Protein AF-A0A4Q0S5Y7-F1 (afdb_monomer)

Secondary structure (DSSP, 8-state):
--EEE----TTS--SSPEEEPTTS-EEE--HHHHHHHHHHTTEEEPPTTS--SSHHHHHHHHHHH--EEEEETTTTEEEEEEEEETTEEEEEETTTEEEEEEEHHHHHHHHHTTTT-PPPEEEEHHHHHHHHHHHHHHHHHHTT---STTSS-EEEEEESSSEEEEEE-STTEEEEESSPPSSSSPPSS-SEEEEEEEETTTEEEEEEPPPTT-SS--EEEETT--TT-SEEEEEESSS-SEEEEE---

Solvent-accessible surface area (backbone atoms only — not comparable to full-atom values): 13620 Å² total; per-residue (Å²): 132,88,41,82,38,57,77,32,53,94,91,55,56,42,64,64,68,19,42,37,46,100,85,72,47,75,43,82,55,58,71,70,53,39,56,49,47,30,61,74,70,37,44,33,71,58,58,91,86,62,58,68,82,48,43,67,34,41,38,51,43,38,69,40,37,44,56,36,36,37,23,21,65,72,40,25,37,63,34,38,38,70,50,55,60,82,60,30,33,30,24,33,33,57,65,79,40,74,72,41,74,46,47,38,70,59,49,55,52,38,26,20,29,99,80,71,56,65,33,66,38,35,29,45,43,85,25,60,63,34,42,63,50,43,55,51,50,52,50,46,63,72,68,70,69,80,60,81,79,58,63,86,44,38,46,26,37,31,38,49,91,55,74,36,30,36,32,30,45,81,91,42,33,28,31,32,24,79,63,80,80,91,58,87,66,76,71,94,71,53,74,46,48,30,36,44,46,78,46,85,82,26,35,32,36,36,42,36,61,59,55,90,94,56,96,62,56,46,39,36,41,21,66,50,40,40,91,81,55,58,52,28,51,35,51,37,82,79,46,68,66,30,41,36,33,64,46,90,124

Foldseek 3Di:
DWDWAFEDAPVQFALDTWTQDPVRDTHDQDDVSVVVVCVVQQKDWDDPPQDLQFLLSVQLCCQLFNWKWAAWQVSRFIWIFGHGDDQKTFIAGNHPGGGDIDGSVVVVDGQLHDPRNRTTMMTRNVSSVSVVVSVVVVVVVVVPPDDVPAVPAWWKWKDQVATKIWGQDPSQKIFIDSDDDPDRDDDPDGPWIWGWHDDPDAKIKTWIDQDPPDPGTKIKIFGRRHSPDQKTFIDIPVTDRMIIGGPDD

Nearest PDB structures (foldseek):
  3d95-assembly2_B  TM=5.029E-01  e=4.175E-01  Homo sapiens
  4qgx-assembly3_B-2  TM=5.041E-01  e=8.473E-01  Homo sapiens
  2g79-assembly1_A  TM=4.408E-01  e=6.112E-01  Homo sapiens
  6moq-assembly1_A  TM=4.805E-01  e=1.310E+00  Homo sapiens
  2frs-assembly2_B  TM=3.856E-01  e=6.454E-01  Homo sapiens

InterPro domains:
  IPR022118 Peptidase C70, A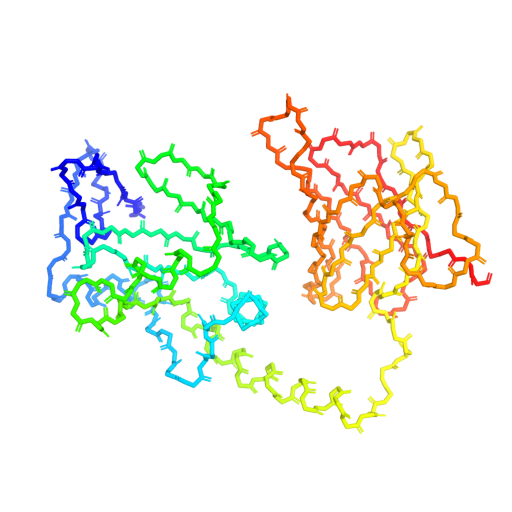vrRpt2 [PF12385] (20-108)

Sequence (249 aa):
MLRLYYGGGYATPQRLPELENEDGTHQRLGGDAYNKFMRNEGLSFLHKDVPTSTANDIDLALTALGPIMVSWGGGLHVSLVVSVLGLDLYHHDPAVGPYQTMPVNRFNIYRTGGGGVVGGMLVRDPQLNQWARYQKEVVLASDGVTKKDGWPTGWWRVWDGSTWYYYLGNGNIAMSSKTAPSSPGAPAKPHNTGRWVFTEPSTLTITWRQAAGTTKPCVETFWNASRECERMNANSNLYSPLAATRFGK

Mean predicted aligned error: 15.44 Å

Structure (mmCIF, N/CA/C/O backbone):
data_AF-A0A4Q0S5Y7-F1
#
_entry.id   AF-A0A4Q0S5Y7-F1
#
loop_
_atom_site.group_PDB
_atom_site.id
_atom_site.type_symbol
_atom_site.label_atom_id
_atom_site.label_alt_id
_atom_site.label_comp_id
_atom_site.label_asym_id
_atom_site.label_entity_id
_atom_site.label_seq_id
_atom_site.pdbx_PDB_ins_code
_atom_site.Cartn_x
_atom_site.Cartn_y
_atom_site.Cartn_z
_atom_site.occupancy
_atom_site.B_iso_or_equiv
_atom_site.auth_seq_id
_atom_site.auth_comp_id
_atom_site.auth_asym_id
_atom_site.auth_atom_id
_atom_site.pdbx_PDB_model_num
ATOM 1 N N . MET A 1 1 ? 26.959 -5.939 -9.686 1.00 33.75 1 MET A N 1
ATOM 2 C CA . MET A 1 1 ? 25.536 -5.993 -9.256 1.00 33.75 1 MET A CA 1
ATOM 3 C C . MET A 1 1 ? 24.870 -4.753 -9.832 1.00 33.75 1 MET A C 1
ATOM 5 O O . MET A 1 1 ? 25.272 -3.666 -9.447 1.00 33.75 1 MET A O 1
ATOM 9 N N . LEU A 1 2 ? 23.975 -4.896 -10.814 1.00 34.03 2 LEU A N 1
ATOM 10 C CA . LEU A 1 2 ? 23.370 -3.756 -11.517 1.00 34.03 2 LEU A CA 1
ATOM 11 C C . LEU A 1 2 ? 22.405 -3.023 -10.577 1.00 34.03 2 LEU A C 1
ATOM 13 O O . LEU A 1 2 ? 21.504 -3.644 -10.017 1.00 34.03 2 LEU A O 1
ATOM 17 N N . ARG A 1 3 ? 22.629 -1.725 -10.366 1.00 37.88 3 ARG A N 1
ATOM 18 C CA . ARG A 1 3 ? 21.757 -0.859 -9.565 1.00 37.88 3 ARG A CA 1
ATOM 19 C C . ARG A 1 3 ? 20.966 0.035 -10.511 1.00 37.88 3 ARG A C 1
ATOM 21 O O . ARG A 1 3 ? 21.517 0.535 -11.491 1.00 37.88 3 ARG A O 1
ATOM 28 N N . LEU A 1 4 ? 19.676 0.215 -10.230 1.00 42.69 4 LEU A N 1
ATOM 29 C CA . LEU A 1 4 ? 18.901 1.244 -10.914 1.00 42.69 4 LEU A CA 1
ATOM 30 C C . LEU A 1 4 ? 19.269 2.597 -10.337 1.00 42.69 4 LEU A C 1
ATOM 32 O O . LEU A 1 4 ? 19.064 2.843 -9.147 1.00 42.69 4 LEU A O 1
ATOM 36 N N . TYR A 1 5 ? 19.725 3.477 -11.213 1.00 41.75 5 TYR A N 1
ATOM 37 C CA . TYR A 1 5 ? 19.753 4.896 -10.955 1.00 41.75 5 TYR A CA 1
ATOM 38 C C . TYR A 1 5 ? 18.516 5.551 -11.554 1.00 41.75 5 TYR A C 1
ATOM 40 O O . TYR A 1 5 ? 18.059 5.209 -12.646 1.00 41.75 5 TYR A O 1
ATOM 48 N N . TYR A 1 6 ? 17.985 6.516 -10.820 1.00 49.62 6 TYR A N 1
ATOM 49 C CA . TYR A 1 6 ? 16.800 7.252 -11.220 1.00 49.62 6 TYR A CA 1
ATOM 50 C C . TYR A 1 6 ? 16.986 8.778 -11.028 1.00 49.62 6 TYR A C 1
ATOM 52 O O . TYR A 1 6 ? 16.035 9.499 -10.765 1.00 49.62 6 TYR A O 1
ATOM 60 N N . GLY A 1 7 ? 18.203 9.315 -11.061 1.00 39.28 7 GLY A N 1
ATOM 61 C CA . GLY A 1 7 ? 18.422 10.730 -10.736 1.00 39.28 7 GLY A CA 1
ATOM 62 C C . GLY A 1 7 ? 18.179 11.688 -11.904 1.00 39.28 7 GLY A C 1
ATOM 63 O O . GLY A 1 7 ? 18.856 11.625 -12.916 1.00 39.28 7 GLY A O 1
ATOM 64 N N . GLY A 1 8 ? 17.302 12.677 -11.740 1.00 39.75 8 GLY A N 1
ATOM 65 C CA . GLY A 1 8 ? 17.189 13.809 -12.667 1.00 39.75 8 GLY A CA 1
ATOM 66 C C . GLY A 1 8 ? 16.480 14.987 -12.012 1.00 39.75 8 GLY A C 1
ATOM 67 O O . GLY A 1 8 ? 15.482 14.798 -11.329 1.00 39.75 8 GLY A O 1
ATOM 68 N N . GLY A 1 9 ? 16.988 16.208 -12.182 1.00 37.38 9 GLY A N 1
ATOM 69 C CA . GLY A 1 9 ? 16.278 17.404 -11.722 1.00 37.38 9 GLY A CA 1
ATOM 70 C C . GLY A 1 9 ? 15.065 17.704 -12.608 1.00 37.38 9 GLY A C 1
ATOM 71 O O . GLY A 1 9 ? 15.028 17.307 -13.771 1.00 37.38 9 GLY A O 1
ATOM 72 N N . TYR A 1 10 ? 14.104 18.485 -12.107 1.00 39.88 10 TYR A N 1
ATOM 73 C CA . TYR A 1 10 ? 12.911 18.903 -12.869 1.00 39.88 10 TYR A CA 1
ATOM 74 C C . TYR A 1 10 ? 13.225 19.576 -14.224 1.00 39.88 10 TYR A C 1
ATOM 76 O O . TYR A 1 10 ? 12.385 19.573 -15.120 1.00 39.88 10 TYR A O 1
ATOM 84 N N . ALA A 1 11 ? 14.428 20.142 -14.386 1.00 36.59 11 ALA A N 1
ATOM 85 C CA . ALA A 1 11 ? 14.893 20.786 -15.618 1.00 36.59 11 ALA A CA 1
ATOM 86 C C . ALA A 1 11 ? 15.480 19.810 -16.662 1.00 36.59 11 ALA A C 1
ATOM 88 O O . ALA A 1 11 ? 15.580 20.158 -17.837 1.00 36.59 11 ALA A O 1
ATOM 89 N N . THR A 1 12 ? 15.855 18.594 -16.260 1.00 45.91 12 THR A N 1
ATOM 90 C CA . THR A 1 12 ? 16.434 17.547 -17.121 1.00 45.91 12 THR A CA 1
ATOM 91 C C . THR A 1 12 ? 15.795 16.193 -16.798 1.00 45.91 12 THR A C 1
ATOM 93 O O . THR A 1 12 ? 16.454 15.293 -16.273 1.00 45.91 12 THR A O 1
ATOM 96 N N . PRO A 1 13 ? 14.492 16.039 -17.083 1.00 44.56 13 PRO A N 1
ATOM 97 C CA . PRO A 1 13 ? 13.734 14.877 -16.643 1.00 44.56 13 PRO A CA 1
ATOM 98 C C . PRO A 1 13 ? 14.225 13.601 -17.365 1.00 44.56 13 PRO A C 1
ATOM 100 O O . PRO A 1 13 ? 14.401 13.583 -18.592 1.00 44.56 13 PRO A O 1
ATOM 103 N N . GLN A 1 14 ? 14.536 12.553 -16.590 1.00 49.62 14 GLN A N 1
ATOM 104 C CA . GLN A 1 14 ? 15.084 11.291 -17.095 1.00 49.62 14 GLN A CA 1
ATOM 105 C C . GLN A 1 14 ? 13.987 10.369 -17.638 1.00 49.62 14 GLN A C 1
ATOM 107 O O . GLN A 1 14 ? 13.118 9.889 -16.917 1.00 49.62 14 GLN A O 1
ATOM 112 N N . ARG A 1 15 ? 14.077 10.060 -18.937 1.00 47.06 15 ARG A N 1
ATOM 113 C CA . ARG A 1 15 ? 13.044 9.318 -19.676 1.00 47.06 15 ARG A CA 1
ATOM 114 C C . ARG A 1 15 ? 12.921 7.834 -19.309 1.00 47.06 15 ARG A C 1
ATOM 116 O O . ARG A 1 15 ? 11.888 7.242 -19.595 1.00 47.06 15 ARG A O 1
ATOM 123 N N . LEU A 1 16 ? 13.960 7.216 -18.739 1.00 50.88 16 LEU A N 1
ATOM 124 C CA . LEU A 1 16 ? 14.028 5.777 -18.449 1.00 50.88 16 LEU A CA 1
ATOM 125 C C . LEU A 1 16 ? 14.972 5.506 -17.261 1.00 50.88 16 LEU A C 1
ATOM 127 O O . LEU A 1 16 ? 15.874 6.313 -17.042 1.00 50.88 16 LEU A O 1
ATOM 131 N N . PRO A 1 17 ? 14.811 4.378 -16.537 1.00 52.50 17 PRO A N 1
ATOM 132 C CA . PRO A 1 17 ? 15.794 3.950 -15.548 1.00 52.50 17 PRO A CA 1
ATOM 133 C C . PRO A 1 17 ? 17.162 3.742 -16.206 1.00 52.50 17 PRO A C 1
ATOM 135 O O . PRO A 1 17 ? 17.262 3.093 -17.253 1.00 52.50 17 PRO A O 1
ATOM 138 N N . GLU A 1 18 ? 18.207 4.299 -15.598 1.00 59.47 18 GLU A N 1
ATOM 139 C CA . GLU A 1 18 ? 19.586 4.157 -16.061 1.00 59.47 18 GLU A CA 1
ATOM 140 C C . GLU A 1 18 ? 20.294 3.086 -15.225 1.00 59.47 18 GLU A C 1
ATOM 142 O O . GLU A 1 18 ? 20.039 2.927 -14.027 1.00 59.47 18 GLU A O 1
ATOM 147 N N . LEU A 1 19 ? 21.181 2.323 -15.859 1.00 62.12 19 LEU A N 1
ATOM 148 C CA . LEU A 1 19 ? 22.056 1.413 -15.127 1.00 62.12 19 LEU A CA 1
ATOM 149 C C . LEU A 1 19 ? 23.199 2.215 -14.522 1.00 62.12 19 LEU A C 1
ATOM 151 O O . LEU A 1 19 ? 23.878 2.940 -15.245 1.00 62.12 19 LEU A O 1
ATOM 155 N N . GLU A 1 20 ? 23.419 2.069 -13.220 1.00 57.03 20 GLU A N 1
ATOM 156 C CA . GLU A 1 20 ? 24.657 2.510 -12.584 1.00 57.03 20 GLU A CA 1
ATOM 157 C C . GLU A 1 20 ? 25.753 1.482 -12.895 1.00 57.03 20 GLU A C 1
ATOM 159 O O . GLU A 1 20 ? 25.641 0.297 -12.553 1.00 57.03 20 GLU A O 1
ATOM 164 N N . ASN A 1 21 ? 26.792 1.934 -13.587 1.00 58.84 21 ASN A N 1
ATOM 165 C CA . ASN A 1 21 ? 28.004 1.174 -13.848 1.00 58.84 21 ASN A CA 1
ATOM 166 C C . ASN A 1 21 ? 28.841 1.057 -12.562 1.00 58.84 21 ASN A C 1
ATOM 168 O O . ASN A 1 21 ? 28.662 1.814 -11.611 1.00 58.84 21 ASN A O 1
ATOM 172 N N . GLU A 1 22 ? 29.789 0.116 -12.523 1.00 60.22 22 GLU A N 1
ATOM 173 C CA . GLU A 1 22 ? 30.653 -0.084 -11.343 1.00 60.22 22 GLU A CA 1
ATOM 174 C C . GLU A 1 22 ? 31.528 1.138 -11.013 1.00 60.22 22 GLU A C 1
ATOM 176 O O . GLU A 1 22 ? 31.955 1.298 -9.873 1.00 60.22 22 GLU A O 1
ATOM 181 N N . ASP A 1 23 ? 31.754 2.016 -11.991 1.00 65.69 23 ASP A N 1
ATOM 182 C CA . ASP A 1 23 ? 32.486 3.277 -11.853 1.00 65.69 23 ASP A CA 1
ATOM 183 C C . ASP A 1 23 ? 31.601 4.466 -11.424 1.00 65.69 23 ASP A C 1
ATOM 185 O O . ASP A 1 23 ? 32.081 5.597 -11.351 1.00 65.69 23 ASP A O 1
ATOM 189 N N . GLY A 1 24 ? 30.316 4.225 -11.139 1.00 59.16 24 GLY A N 1
ATOM 190 C CA . GLY A 1 24 ? 29.350 5.254 -10.750 1.00 59.16 24 GLY A CA 1
ATOM 191 C C . GLY A 1 24 ? 28.819 6.094 -11.915 1.00 59.16 24 GLY A C 1
ATOM 192 O O . GLY A 1 24 ? 28.101 7.063 -11.681 1.00 59.16 24 GLY A O 1
ATOM 193 N N . THR A 1 25 ? 29.152 5.759 -13.166 1.00 62.16 25 THR A N 1
ATOM 194 C CA . THR A 1 25 ? 28.537 6.387 -14.345 1.00 62.16 25 THR A CA 1
ATOM 195 C C . THR A 1 25 ? 27.175 5.767 -14.661 1.00 62.16 25 THR A C 1
ATOM 197 O O . THR A 1 25 ? 26.855 4.669 -14.208 1.00 62.16 25 THR A O 1
ATOM 200 N N . HIS A 1 26 ? 26.354 6.463 -15.453 1.00 59.97 26 HIS A N 1
ATOM 201 C CA . HIS A 1 26 ? 24.987 6.034 -15.751 1.00 59.97 26 HIS A CA 1
ATOM 202 C C . HIS A 1 26 ? 24.785 5.761 -17.242 1.00 59.97 26 HIS A C 1
ATOM 204 O O . HIS A 1 26 ? 25.153 6.575 -18.092 1.00 59.97 26 HIS A O 1
ATOM 210 N N . GLN A 1 27 ? 24.181 4.616 -17.568 1.00 62.06 27 GLN A N 1
ATOM 211 C CA . GLN A 1 27 ? 23.865 4.230 -18.940 1.00 62.06 27 GLN A CA 1
ATOM 212 C C . GLN A 1 27 ? 22.358 4.266 -19.200 1.00 62.06 27 GLN A C 1
ATOM 214 O O . GLN A 1 27 ? 21.583 3.517 -18.599 1.00 62.06 27 GLN A O 1
ATOM 219 N N . ARG A 1 28 ? 21.953 5.066 -20.195 1.00 61.66 28 ARG A N 1
ATOM 220 C CA . ARG A 1 28 ? 20.598 5.026 -20.757 1.00 61.66 28 ARG A CA 1
ATOM 221 C C . ARG A 1 28 ? 20.337 3.709 -21.468 1.00 61.66 28 ARG A C 1
ATOM 223 O O . ARG A 1 28 ? 21.081 3.312 -22.364 1.00 61.66 28 ARG A O 1
ATOM 230 N N . LEU A 1 29 ? 19.223 3.078 -21.119 1.00 62.09 29 LEU A N 1
ATOM 231 C CA . LEU A 1 29 ? 18.757 1.865 -21.773 1.00 62.09 29 LEU A CA 1
ATOM 232 C C . LEU A 1 29 ? 17.891 2.213 -22.988 1.00 62.09 29 LEU A C 1
ATOM 234 O O . LEU A 1 29 ? 16.772 2.688 -22.842 1.00 62.09 29 LEU A O 1
ATOM 238 N N . GLY A 1 30 ? 18.402 1.972 -24.196 1.00 60.31 30 GLY A N 1
ATOM 239 C CA . GLY A 1 30 ? 17.624 2.033 -25.438 1.00 60.31 30 GLY A CA 1
ATOM 240 C C . GLY A 1 30 ? 17.261 0.639 -25.961 1.00 60.31 30 GLY A C 1
ATOM 241 O O . GLY A 1 30 ? 18.017 -0.311 -25.759 1.00 60.31 30 GLY A O 1
ATOM 242 N N . GLY A 1 31 ? 16.122 0.524 -26.657 1.00 66.31 31 GLY A N 1
ATOM 243 C CA . GLY A 1 31 ? 15.746 -0.649 -27.462 1.00 66.31 31 GLY A CA 1
ATOM 244 C C . GLY A 1 31 ? 15.905 -1.996 -26.744 1.00 66.31 31 GLY A C 1
ATOM 245 O O . GLY A 1 31 ? 15.310 -2.237 -25.693 1.00 66.31 31 GLY A O 1
ATOM 246 N N . ASP A 1 32 ? 16.738 -2.876 -27.300 1.00 71.25 32 ASP A N 1
ATOM 247 C CA . ASP A 1 32 ? 16.969 -4.231 -26.787 1.00 71.25 32 ASP A CA 1
ATOM 248 C C . ASP A 1 32 ? 17.551 -4.278 -25.372 1.00 71.25 32 ASP A C 1
ATOM 250 O O . ASP A 1 32 ? 17.290 -5.231 -24.635 1.00 71.25 32 ASP A O 1
ATOM 254 N N . ALA A 1 33 ? 18.301 -3.252 -24.961 1.00 65.56 33 ALA A N 1
ATOM 255 C CA . ALA A 1 33 ? 18.860 -3.175 -23.616 1.00 65.56 33 ALA A CA 1
ATOM 256 C C . ALA A 1 33 ? 17.759 -2.943 -22.568 1.00 65.56 33 ALA A C 1
ATOM 258 O O . ALA A 1 33 ? 17.800 -3.546 -21.498 1.00 65.56 33 ALA A O 1
ATOM 259 N N . TYR A 1 34 ? 16.733 -2.155 -22.907 1.00 69.62 34 TYR A N 1
ATOM 260 C CA . TYR A 1 34 ? 15.550 -1.965 -22.065 1.00 69.62 34 TYR A CA 1
ATOM 261 C C . TYR A 1 34 ? 14.719 -3.251 -21.966 1.00 69.62 34 TYR A C 1
ATOM 263 O O . TYR A 1 34 ? 14.356 -3.676 -20.872 1.00 69.62 34 TYR A O 1
ATOM 271 N N . ASN A 1 35 ? 14.514 -3.948 -23.087 1.00 71.38 35 ASN A N 1
ATOM 272 C CA . ASN A 1 35 ? 13.820 -5.241 -23.093 1.00 71.38 35 ASN A CA 1
ATOM 273 C C . ASN A 1 35 ? 14.584 -6.314 -22.300 1.00 71.38 35 ASN A C 1
ATOM 275 O O . ASN A 1 35 ? 13.986 -7.121 -21.589 1.00 71.38 35 ASN A O 1
ATOM 279 N N . LYS A 1 36 ? 15.917 -6.336 -22.408 1.00 70.56 36 LYS A N 1
ATOM 280 C CA . LYS A 1 36 ? 16.779 -7.234 -21.630 1.00 70.56 36 LYS A CA 1
ATOM 281 C C . LYS A 1 36 ? 16.718 -6.905 -20.142 1.00 70.56 36 LYS A C 1
ATOM 283 O O . LYS A 1 36 ? 16.620 -7.822 -19.336 1.00 70.56 36 LYS A O 1
ATOM 288 N N . PHE A 1 37 ? 16.731 -5.623 -19.793 1.00 73.56 37 PHE A N 1
ATOM 289 C CA . PHE A 1 37 ? 16.554 -5.158 -18.424 1.00 73.56 37 PHE A CA 1
ATOM 290 C C . PHE A 1 37 ? 15.203 -5.594 -17.847 1.00 73.56 37 PHE A C 1
ATOM 292 O O . PHE A 1 37 ? 15.178 -6.240 -16.804 1.00 73.56 37 PHE A O 1
ATOM 299 N N . MET A 1 38 ? 14.099 -5.351 -18.562 1.00 76.94 38 MET A N 1
ATOM 300 C CA . MET A 1 38 ? 12.773 -5.804 -18.139 1.00 76.94 38 MET A CA 1
ATOM 301 C C . MET A 1 38 ? 12.740 -7.314 -17.890 1.00 76.94 38 MET A C 1
ATOM 303 O O . MET A 1 38 ? 12.262 -7.744 -16.849 1.00 76.94 38 MET A O 1
ATOM 307 N N . ARG A 1 39 ? 13.304 -8.126 -18.794 1.00 78.75 39 ARG A N 1
ATOM 308 C CA . ARG A 1 39 ? 13.379 -9.583 -18.595 1.00 78.75 39 ARG A CA 1
ATOM 309 C C . ARG A 1 39 ? 14.215 -9.972 -17.376 1.00 78.75 39 ARG A C 1
ATOM 311 O O . ARG A 1 39 ? 13.795 -10.835 -16.613 1.00 78.75 39 ARG A O 1
ATOM 318 N N . ASN A 1 40 ? 15.377 -9.350 -17.190 1.00 76.06 40 ASN A N 1
ATOM 319 C CA . ASN A 1 40 ? 16.292 -9.674 -16.094 1.00 76.06 40 ASN A CA 1
ATOM 320 C C . ASN A 1 40 ? 15.722 -9.297 -14.722 1.00 76.06 40 ASN A C 1
ATOM 322 O O . ASN A 1 40 ? 15.898 -10.043 -13.764 1.00 76.06 40 ASN A O 1
ATOM 326 N N . GLU A 1 41 ? 15.013 -8.173 -14.640 1.00 74.06 41 GLU A N 1
ATOM 327 C CA . GLU A 1 41 ? 14.355 -7.718 -13.411 1.00 74.06 41 GLU A CA 1
ATOM 328 C C . GLU A 1 41 ? 12.953 -8.315 -13.223 1.00 74.06 41 GLU A C 1
ATOM 330 O O . GLU A 1 41 ? 12.262 -7.995 -12.251 1.00 74.06 41 GLU A O 1
ATOM 335 N N . GLY A 1 42 ? 12.519 -9.166 -14.160 1.00 81.00 42 GLY A N 1
ATOM 336 C CA . GLY A 1 42 ? 11.184 -9.745 -14.181 1.00 81.00 42 GLY A CA 1
ATOM 337 C C . GLY A 1 42 ? 10.102 -8.673 -14.159 1.00 81.00 42 GLY A C 1
ATOM 338 O O . GLY A 1 42 ? 9.173 -8.788 -13.373 1.00 81.00 42 GLY A O 1
ATOM 339 N N . LEU A 1 43 ? 10.238 -7.609 -14.948 1.00 80.56 43 LEU A N 1
ATOM 340 C CA . LEU A 1 43 ? 9.266 -6.527 -15.078 1.00 80.56 43 LEU A CA 1
ATOM 341 C C . LEU A 1 43 ? 8.372 -6.753 -16.294 1.00 80.56 43 LEU A C 1
ATOM 343 O O . LEU A 1 43 ? 8.842 -7.116 -17.371 1.00 80.56 43 LEU A O 1
ATOM 347 N N . SER A 1 44 ? 7.087 -6.465 -16.127 1.00 83.06 44 SER A N 1
ATOM 348 C CA . SER A 1 44 ? 6.094 -6.502 -17.196 1.00 83.06 44 SER A CA 1
ATOM 349 C C . SER A 1 44 ? 5.158 -5.311 -17.107 1.00 83.06 44 SER A C 1
ATOM 351 O O . SER A 1 44 ? 4.936 -4.757 -16.028 1.00 83.06 44 SER A O 1
ATOM 353 N N . PHE A 1 45 ? 4.605 -4.912 -18.254 1.00 84.19 45 PHE A N 1
ATOM 354 C CA . PHE A 1 45 ? 3.564 -3.892 -18.282 1.00 84.19 45 PHE A CA 1
ATOM 355 C C . PHE A 1 45 ? 2.353 -4.357 -17.486 1.00 84.19 45 PHE A C 1
ATOM 357 O O . PHE A 1 45 ? 1.932 -5.512 -17.574 1.00 84.19 45 PHE A O 1
ATOM 364 N N . LEU A 1 46 ? 1.798 -3.431 -16.710 1.00 82.75 46 LEU A N 1
ATOM 365 C CA . LEU A 1 46 ? 0.561 -3.645 -15.992 1.00 82.75 46 LEU A CA 1
ATOM 366 C C . LEU A 1 46 ? -0.526 -4.035 -16.995 1.00 82.75 46 LEU A C 1
ATOM 368 O O . LEU A 1 46 ? -0.720 -3.366 -18.013 1.00 82.75 46 LEU A O 1
ATOM 372 N N . HIS A 1 47 ? -1.220 -5.133 -16.711 1.00 82.88 47 HIS A N 1
ATOM 373 C CA . HIS A 1 47 ? -2.276 -5.611 -17.587 1.00 82.88 47 HIS A CA 1
ATOM 374 C C . HIS A 1 47 ? -3.395 -4.567 -17.688 1.00 82.88 47 HIS A C 1
ATOM 376 O O . HIS A 1 47 ? -3.790 -3.974 -16.686 1.00 82.88 47 HIS A O 1
ATOM 382 N N . LYS A 1 48 ? -3.948 -4.380 -18.890 1.00 78.88 48 LYS A N 1
ATOM 383 C CA . LYS A 1 48 ? -4.996 -3.381 -19.171 1.00 78.88 48 LYS A CA 1
ATOM 384 C C . LYS A 1 48 ? -6.267 -3.530 -18.318 1.00 78.88 48 LYS A C 1
ATOM 386 O O . LYS A 1 48 ? -7.008 -2.569 -18.161 1.00 78.88 48 LYS A O 1
ATOM 391 N N . ASP A 1 49 ? -6.505 -4.728 -17.788 1.00 80.25 49 ASP A N 1
ATOM 392 C CA . ASP A 1 49 ? -7.685 -5.049 -16.975 1.00 80.25 49 ASP A CA 1
ATOM 393 C C . ASP A 1 49 ? -7.465 -4.776 -15.476 1.00 80.25 49 ASP A C 1
ATOM 395 O O . ASP A 1 49 ? -8.376 -4.981 -14.675 1.00 80.25 49 ASP A O 1
ATOM 399 N N . VAL A 1 50 ? -6.265 -4.338 -15.072 1.00 82.56 50 VAL A N 1
ATOM 400 C CA . VAL A 1 50 ? -6.018 -3.863 -13.707 1.00 82.56 50 VAL A CA 1
ATOM 401 C C . VAL A 1 50 ? -6.471 -2.403 -13.627 1.00 82.56 50 VAL A C 1
ATOM 403 O O . VAL A 1 50 ? -5.874 -1.546 -14.284 1.00 82.56 50 VAL A O 1
ATOM 406 N N . PRO A 1 51 ? -7.513 -2.078 -12.846 1.00 85.44 51 PRO A N 1
ATOM 407 C CA . PRO A 1 51 ? -7.965 -0.705 -12.715 1.00 85.44 51 PRO A CA 1
ATOM 408 C C . PRO A 1 51 ? -6.952 0.104 -11.895 1.00 85.44 51 PRO A C 1
ATOM 410 O O . PRO A 1 51 ? -6.385 -0.381 -10.919 1.00 85.44 51 PRO A O 1
ATOM 413 N N . THR A 1 52 ? -6.736 1.364 -12.276 1.00 87.00 52 THR A N 1
ATOM 414 C CA . THR A 1 52 ? -5.822 2.287 -11.571 1.00 87.00 52 THR A CA 1
ATOM 415 C C . THR A 1 52 ? -6.360 3.722 -11.553 1.00 87.00 52 THR A C 1
ATOM 417 O O . THR A 1 52 ? -5.592 4.687 -11.591 1.00 87.00 52 THR A O 1
ATOM 420 N N . SER A 1 53 ? -7.682 3.884 -11.616 1.00 86.31 53 SER A N 1
ATOM 421 C CA . SER A 1 53 ? -8.321 5.193 -11.805 1.00 86.31 53 SER A CA 1
ATOM 422 C C . SER A 1 53 ? -8.712 5.842 -10.485 1.00 86.31 53 SER A C 1
ATOM 424 O O . SER A 1 53 ? -8.647 7.064 -10.360 1.00 86.31 53 SER A O 1
ATOM 426 N N . THR A 1 54 ? -9.093 5.049 -9.489 1.00 87.25 54 THR A N 1
ATOM 427 C CA . THR A 1 54 ? -9.442 5.537 -8.154 1.00 87.25 54 THR A CA 1
ATOM 428 C C . THR A 1 54 ? -8.389 5.156 -7.119 1.00 87.25 54 THR A C 1
ATOM 430 O O . THR A 1 54 ? -7.544 4.292 -7.345 1.00 87.25 54 THR A O 1
ATOM 433 N N . ALA A 1 55 ? -8.456 5.799 -5.951 1.00 77.19 55 ALA A N 1
ATOM 434 C CA . ALA A 1 55 ? -7.620 5.448 -4.809 1.00 77.19 55 ALA A CA 1
ATOM 435 C C . ALA A 1 55 ? -7.797 3.972 -4.418 1.00 77.19 55 ALA A C 1
ATOM 437 O O . ALA A 1 55 ? -6.814 3.273 -4.197 1.00 77.19 55 ALA A O 1
ATOM 438 N N . ASN A 1 56 ? -9.041 3.490 -4.421 1.00 79.75 56 ASN A N 1
ATOM 439 C CA . ASN A 1 56 ? -9.356 2.096 -4.140 1.00 79.75 56 ASN A CA 1
ATOM 440 C C . ASN A 1 56 ? -8.783 1.150 -5.205 1.00 79.75 56 ASN A C 1
ATOM 442 O O . ASN A 1 56 ? -8.209 0.127 -4.858 1.00 79.75 56 ASN A O 1
ATOM 446 N N . ASP A 1 57 ? -8.876 1.501 -6.489 1.00 85.44 57 ASP A N 1
ATOM 447 C CA . ASP A 1 57 ? -8.327 0.662 -7.562 1.00 85.44 57 ASP A CA 1
ATOM 448 C C . ASP A 1 57 ? -6.809 0.509 -7.444 1.00 85.44 57 ASP A C 1
ATOM 450 O O . ASP A 1 57 ? -6.278 -0.597 -7.510 1.00 85.44 57 ASP A O 1
ATOM 454 N N . ILE A 1 58 ? -6.112 1.627 -7.217 1.00 83.19 58 ILE A N 1
ATOM 455 C CA . ILE A 1 58 ? -4.661 1.632 -7.019 1.00 83.19 58 ILE A CA 1
ATOM 456 C C . ILE A 1 58 ? -4.309 0.838 -5.757 1.00 83.19 58 ILE A C 1
ATOM 458 O O . ILE A 1 58 ? -3.361 0.060 -5.777 1.00 83.19 58 ILE A O 1
ATOM 462 N N . ASP A 1 59 ? -5.076 0.975 -4.675 1.00 78.25 59 ASP A N 1
ATOM 463 C CA . ASP A 1 59 ? -4.853 0.217 -3.443 1.00 78.25 59 ASP A CA 1
ATOM 464 C C . ASP A 1 59 ? -5.007 -1.300 -3.648 1.00 78.25 59 ASP A C 1
ATOM 466 O O . ASP A 1 59 ? -4.167 -2.086 -3.195 1.00 78.25 59 ASP A O 1
ATOM 470 N N . LEU A 1 60 ? -6.036 -1.724 -4.388 1.00 73.62 60 LEU A N 1
ATOM 471 C CA . LEU A 1 60 ? -6.249 -3.122 -4.767 1.00 73.62 60 LEU A CA 1
ATOM 472 C C . LEU A 1 60 ? -5.107 -3.637 -5.648 1.00 73.62 60 LEU A C 1
ATOM 474 O O . LEU A 1 60 ? -4.563 -4.709 -5.379 1.00 73.62 60 LEU A O 1
ATOM 478 N N . ALA A 1 61 ? -4.693 -2.856 -6.648 1.00 79.06 61 ALA A N 1
ATOM 479 C CA . ALA A 1 61 ? -3.570 -3.195 -7.513 1.00 79.06 61 ALA A CA 1
ATOM 480 C C . ALA A 1 61 ? -2.274 -3.349 -6.704 1.00 79.06 61 ALA A C 1
ATOM 482 O O . ALA A 1 61 ? -1.593 -4.356 -6.845 1.00 79.06 61 ALA A O 1
ATOM 483 N N . LEU A 1 62 ? -1.972 -2.428 -5.785 1.00 76.88 62 LEU A N 1
ATOM 484 C CA . LEU A 1 62 ? -0.798 -2.519 -4.909 1.00 76.88 62 LEU A CA 1
ATOM 485 C C . LEU A 1 62 ? -0.859 -3.715 -3.953 1.00 76.88 62 LEU A C 1
ATOM 487 O O . LEU A 1 62 ? 0.171 -4.270 -3.585 1.00 76.88 62 LEU A O 1
ATOM 491 N N . THR A 1 63 ? -2.057 -4.118 -3.528 1.00 70.19 63 THR A N 1
ATOM 492 C CA . THR A 1 63 ? -2.240 -5.299 -2.666 1.00 70.19 63 THR A CA 1
ATOM 493 C C . THR A 1 63 ? -1.920 -6.579 -3.413 1.00 70.19 63 THR A C 1
ATOM 495 O O . THR A 1 63 ? -1.199 -7.431 -2.907 1.00 70.19 63 THR A O 1
ATOM 498 N N . ALA A 1 64 ? -2.475 -6.710 -4.613 1.00 70.25 64 ALA A N 1
ATOM 499 C CA . ALA A 1 64 ? -2.341 -7.910 -5.419 1.00 70.25 64 ALA A CA 1
ATOM 500 C C . ALA A 1 64 ? -0.985 -7.988 -6.125 1.00 70.25 64 ALA A C 1
ATOM 502 O O . ALA A 1 64 ? -0.489 -9.078 -6.386 1.00 70.25 64 ALA A O 1
ATOM 503 N N . LEU A 1 65 ? -0.410 -6.833 -6.464 1.00 75.88 65 LEU A N 1
ATOM 504 C CA . LEU A 1 65 ? 0.743 -6.729 -7.347 1.00 75.88 65 LEU A CA 1
ATOM 505 C C . LEU A 1 65 ? 1.960 -6.098 -6.685 1.00 75.88 65 LEU A C 1
ATOM 507 O O . LEU A 1 65 ? 2.996 -5.991 -7.319 1.00 75.88 65 LEU A O 1
ATOM 511 N N . GLY A 1 66 ? 1.885 -5.674 -5.427 1.00 75.19 66 GLY A N 1
ATOM 512 C CA . GLY A 1 66 ? 2.970 -4.915 -4.816 1.00 75.19 66 GLY A CA 1
ATOM 513 C C . GLY A 1 66 ? 3.220 -3.569 -5.516 1.00 75.19 66 GLY A C 1
ATOM 514 O O . GLY A 1 66 ? 2.335 -3.043 -6.189 1.00 75.19 66 GLY A O 1
ATOM 515 N N . PRO A 1 67 ? 4.413 -2.973 -5.337 1.00 82.69 67 PRO A N 1
ATOM 516 C CA . PRO A 1 67 ? 4.720 -1.645 -5.858 1.00 82.69 67 PRO A CA 1
ATOM 517 C C . PRO A 1 67 ? 4.622 -1.540 -7.383 1.00 82.69 67 PRO A C 1
ATOM 519 O O . PRO A 1 67 ? 5.089 -2.419 -8.108 1.00 82.69 67 PRO A O 1
ATOM 522 N N . ILE A 1 68 ? 4.087 -0.417 -7.861 1.00 85.25 68 ILE A N 1
ATOM 523 C CA . ILE A 1 68 ? 3.882 -0.146 -9.288 1.00 85.25 68 ILE A CA 1
ATOM 524 C C . ILE A 1 68 ? 4.839 0.960 -9.716 1.00 85.25 68 ILE A C 1
ATOM 526 O O . ILE A 1 68 ? 4.787 2.078 -9.200 1.00 85.25 68 ILE A O 1
ATOM 530 N N . MET A 1 69 ? 5.710 0.672 -10.677 1.00 85.19 69 MET A N 1
ATOM 531 C CA . MET A 1 69 ? 6.529 1.697 -11.317 1.00 85.19 69 MET A CA 1
ATOM 532 C C . MET A 1 69 ? 5.668 2.429 -12.343 1.00 85.19 69 MET A C 1
ATOM 534 O O . MET A 1 69 ? 5.023 1.802 -13.179 1.00 85.19 69 MET A O 1
ATOM 538 N N . VAL A 1 70 ? 5.654 3.754 -12.285 1.00 83.94 70 VAL A N 1
ATOM 539 C CA . VAL A 1 70 ? 4.822 4.596 -13.143 1.00 83.94 70 VAL A CA 1
ATOM 540 C C . VAL A 1 70 ? 5.667 5.641 -13.840 1.00 83.94 70 VAL A C 1
ATOM 542 O O . VAL A 1 70 ? 6.466 6.328 -13.206 1.00 83.94 70 VAL A O 1
ATOM 545 N N . SER A 1 71 ? 5.454 5.783 -15.146 1.00 78.44 71 SER A N 1
ATOM 546 C CA . SER A 1 71 ? 5.965 6.919 -15.897 1.00 78.44 71 SER A CA 1
ATOM 547 C C . SER A 1 71 ? 4.915 8.028 -16.010 1.00 78.44 71 SER A C 1
ATOM 549 O O . SER A 1 71 ? 3.729 7.766 -16.210 1.00 78.44 71 SER A O 1
ATOM 551 N N . TRP A 1 72 ? 5.343 9.279 -15.866 1.00 76.88 72 TRP A N 1
ATOM 552 C CA . TRP A 1 72 ? 4.483 10.461 -15.843 1.00 76.88 72 TRP A CA 1
ATOM 553 C C . TRP A 1 72 ? 5.203 11.675 -16.444 1.00 76.88 72 TRP A C 1
ATOM 555 O O . TRP A 1 72 ? 6.390 11.616 -16.771 1.00 76.88 72 TRP A O 1
ATOM 565 N N . GLY A 1 73 ? 4.458 12.754 -16.709 1.00 70.00 73 GLY A N 1
ATOM 566 C CA . GLY A 1 73 ? 5.008 13.940 -17.378 1.00 70.00 73 GLY A CA 1
ATOM 567 C C . GLY A 1 73 ? 5.394 13.691 -18.841 1.00 70.00 73 GLY A C 1
ATOM 568 O O . GLY A 1 73 ? 6.393 14.224 -19.311 1.00 70.00 73 GLY A O 1
ATOM 569 N N . GLY A 1 74 ? 4.636 12.850 -19.557 1.00 63.38 74 GLY A N 1
ATOM 570 C CA . GLY A 1 74 ? 4.902 12.524 -20.965 1.00 63.38 74 GLY A CA 1
ATOM 571 C C . GLY A 1 74 ? 6.052 11.535 -21.178 1.00 63.38 74 GLY A C 1
ATOM 572 O O . GLY A 1 74 ? 6.742 11.610 -22.190 1.00 63.38 74 GLY A O 1
ATOM 573 N N . GLY A 1 75 ? 6.288 10.629 -20.224 1.00 63.31 75 GLY A N 1
ATOM 574 C CA . GLY A 1 75 ? 7.372 9.648 -20.323 1.00 63.31 75 GLY A CA 1
ATOM 575 C C . GLY A 1 75 ? 8.721 10.160 -19.817 1.00 63.31 75 GLY A C 1
ATOM 576 O O . GLY A 1 75 ? 9.742 9.524 -20.051 1.00 63.31 75 GLY A O 1
ATOM 577 N N . LEU A 1 76 ? 8.749 11.345 -19.202 1.00 63.66 76 LEU A N 1
ATOM 578 C CA . LEU A 1 76 ? 9.984 12.038 -18.838 1.00 63.66 76 LEU A CA 1
ATOM 579 C C . LEU A 1 76 ? 10.395 11.818 -17.382 1.00 63.66 76 LEU A C 1
ATOM 581 O O . LEU A 1 76 ? 11.517 12.152 -17.030 1.00 63.66 76 LEU A O 1
ATOM 585 N N . HIS A 1 77 ? 9.502 11.297 -16.543 1.00 72.56 77 HIS A N 1
ATOM 586 C CA . HIS A 1 77 ? 9.785 11.022 -15.140 1.00 72.56 77 HIS A CA 1
ATOM 587 C C . HIS A 1 77 ? 9.231 9.660 -14.746 1.00 72.56 77 HIS A C 1
ATOM 589 O O . HIS A 1 77 ? 8.231 9.204 -15.311 1.00 72.56 77 HIS A O 1
ATOM 595 N N . VAL A 1 78 ? 9.873 9.008 -13.779 1.00 76.19 78 VAL A N 1
ATOM 596 C CA . VAL A 1 78 ? 9.466 7.697 -13.266 1.00 76.19 78 VAL A CA 1
ATOM 597 C C . VAL A 1 78 ? 9.422 7.742 -11.748 1.00 76.19 78 VAL A C 1
ATOM 599 O O . VAL A 1 78 ? 10.293 8.313 -11.100 1.00 76.19 78 VAL A O 1
ATOM 602 N N . SER A 1 79 ? 8.404 7.125 -11.164 1.00 82.19 79 SER A N 1
ATOM 603 C CA . SER A 1 79 ? 8.285 6.971 -9.716 1.00 82.19 79 SER A CA 1
ATOM 604 C C . SER A 1 79 ? 7.804 5.572 -9.359 1.00 82.19 79 SER A C 1
ATOM 606 O O . SER A 1 79 ? 7.250 4.865 -10.200 1.00 82.19 79 SER A O 1
ATOM 608 N N . LEU A 1 80 ? 8.012 5.165 -8.107 1.00 82.06 80 LEU A N 1
ATOM 609 C CA . LEU A 1 80 ? 7.497 3.898 -7.589 1.00 82.06 80 LEU A CA 1
ATOM 610 C C . LEU A 1 80 ? 6.335 4.167 -6.639 1.00 82.06 80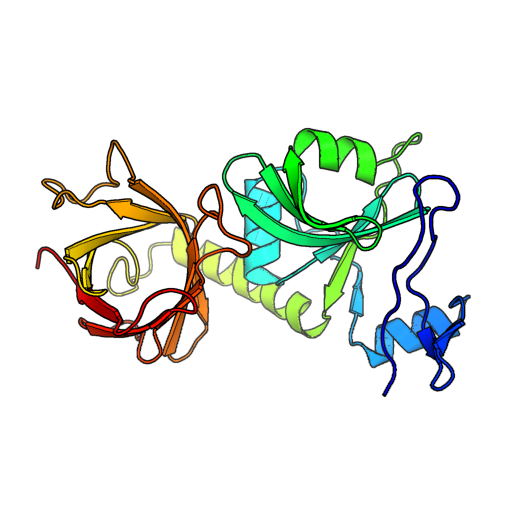 LEU A C 1
ATOM 612 O O . LEU A 1 80 ? 6.555 4.684 -5.549 1.00 82.06 80 LEU A O 1
ATOM 616 N N . VAL A 1 81 ? 5.114 3.814 -7.028 1.00 86.12 81 VAL A N 1
ATOM 617 C CA . VAL A 1 81 ? 3.936 3.880 -6.156 1.00 86.12 81 VAL A CA 1
ATOM 618 C C . VAL A 1 81 ? 3.980 2.709 -5.184 1.00 86.12 81 VAL A C 1
ATOM 620 O O . VAL A 1 81 ? 4.144 1.562 -5.598 1.00 86.12 81 VAL A O 1
ATOM 623 N N . VAL A 1 82 ? 3.836 2.999 -3.892 1.00 81.38 82 VAL A N 1
ATOM 624 C CA . VAL A 1 82 ? 4.031 2.011 -2.819 1.00 81.38 82 VAL A CA 1
ATOM 625 C C . VAL A 1 82 ? 2.842 1.877 -1.873 1.00 81.38 82 VAL A C 1
ATOM 627 O O . VAL A 1 82 ? 2.684 0.828 -1.253 1.00 81.38 82 VAL A O 1
ATOM 630 N N . SER A 1 83 ? 1.985 2.893 -1.754 1.00 75.38 83 SER A N 1
ATOM 631 C CA . SER A 1 83 ? 0.739 2.785 -0.987 1.00 75.38 83 SER A CA 1
ATOM 632 C C . SER A 1 83 ? -0.282 3.845 -1.395 1.00 75.38 83 SER A C 1
ATOM 634 O O . SER A 1 83 ? 0.045 4.822 -2.071 1.00 75.38 83 SER A O 1
ATOM 636 N N . VAL A 1 84 ? -1.519 3.656 -0.944 1.00 76.50 84 VAL A N 1
ATOM 637 C CA . VAL A 1 84 ? -2.578 4.664 -0.953 1.00 76.50 84 VAL A CA 1
ATOM 638 C C . VAL A 1 84 ? -3.120 4.792 0.471 1.00 76.50 84 VAL A C 1
ATOM 640 O O . VAL A 1 84 ? -3.268 3.795 1.177 1.00 76.50 84 VAL A O 1
ATOM 643 N N . LEU A 1 85 ? -3.393 6.018 0.919 1.00 72.19 85 LEU A N 1
ATOM 644 C CA . LEU A 1 85 ? -4.037 6.294 2.203 1.00 72.19 85 LEU A CA 1
ATOM 645 C C . LEU A 1 85 ? -5.116 7.361 2.007 1.00 72.19 85 LEU A C 1
ATOM 647 O O . LEU A 1 85 ? -4.821 8.535 1.782 1.00 72.19 85 LEU A O 1
ATOM 651 N N . GLY A 1 86 ? -6.381 6.962 2.121 1.00 77.25 86 GLY A N 1
ATOM 652 C CA . GLY A 1 86 ? -7.498 7.849 1.804 1.00 77.25 86 GLY A CA 1
ATOM 653 C C . GLY A 1 86 ? -7.531 8.166 0.308 1.00 77.25 86 GLY A C 1
ATOM 654 O O . GLY A 1 86 ? -7.707 7.261 -0.499 1.00 77.25 86 GLY A O 1
ATOM 655 N N . LEU A 1 87 ? -7.374 9.442 -0.056 1.00 80.88 87 LEU A N 1
ATOM 656 C CA . LEU A 1 87 ? -7.354 9.902 -1.454 1.00 80.88 87 LEU A CA 1
ATOM 657 C C . LEU A 1 87 ? -5.943 10.209 -1.978 1.00 80.88 87 LEU A C 1
ATOM 659 O O . LEU A 1 87 ? -5.799 10.626 -3.130 1.00 80.88 87 LEU A O 1
ATOM 663 N N . ASP A 1 88 ? -4.919 9.999 -1.150 1.00 79.50 88 ASP A N 1
ATOM 664 C CA . ASP A 1 88 ? -3.528 10.291 -1.479 1.00 79.50 88 ASP A CA 1
ATOM 665 C C . ASP A 1 88 ? -2.756 9.006 -1.766 1.00 79.50 88 ASP A C 1
ATOM 667 O O . ASP A 1 88 ? -2.903 8.005 -1.063 1.00 79.50 88 ASP A O 1
ATOM 671 N N . LEU A 1 89 ? -1.890 9.052 -2.774 1.00 86.75 89 LEU A N 1
ATOM 672 C CA . LEU A 1 89 ? -0.907 8.010 -3.036 1.00 86.75 89 LEU A CA 1
ATOM 673 C C . LEU A 1 89 ? 0.452 8.396 -2.450 1.00 86.75 89 LEU A C 1
ATOM 675 O O . LEU A 1 89 ? 0.825 9.571 -2.412 1.00 86.75 89 LEU A O 1
ATOM 679 N N . TYR A 1 90 ? 1.211 7.383 -2.059 1.00 84.56 90 TYR A N 1
ATOM 680 C CA . TYR A 1 90 ? 2.595 7.497 -1.628 1.00 84.56 90 TYR A CA 1
ATOM 681 C C . TYR A 1 90 ? 3.498 6.871 -2.678 1.00 84.56 90 TYR A C 1
ATOM 683 O O . TYR A 1 90 ? 3.245 5.762 -3.161 1.00 84.56 90 TYR A O 1
ATOM 691 N N . HIS A 1 91 ? 4.565 7.581 -3.016 1.00 82.88 91 HIS A N 1
ATOM 692 C CA . HIS A 1 91 ? 5.519 7.155 -4.023 1.00 82.88 91 HIS A CA 1
ATOM 693 C C . HIS A 1 91 ? 6.950 7.492 -3.618 1.00 82.88 91 HIS A C 1
ATOM 695 O O . HIS A 1 91 ? 7.212 8.415 -2.846 1.00 82.88 91 HIS A O 1
ATOM 701 N N . HIS A 1 92 ? 7.894 6.723 -4.140 1.00 77.62 92 HIS A N 1
ATOM 702 C CA . HIS A 1 92 ? 9.291 7.116 -4.165 1.00 77.62 92 HIS A CA 1
ATOM 703 C C . HIS A 1 92 ? 9.521 7.913 -5.441 1.00 77.62 92 HIS A C 1
ATOM 705 O O . HIS A 1 92 ? 9.365 7.371 -6.539 1.00 77.62 92 HIS A O 1
ATOM 711 N N . ASP A 1 93 ? 9.847 9.194 -5.273 1.00 77.19 93 ASP A N 1
ATOM 712 C CA . ASP A 1 93 ? 10.281 10.060 -6.357 1.00 77.19 93 ASP A CA 1
ATOM 713 C C . ASP A 1 93 ? 11.810 10.100 -6.334 1.00 77.19 93 ASP A C 1
ATOM 715 O O . ASP A 1 93 ? 12.405 10.617 -5.392 1.00 77.19 93 ASP A O 1
ATOM 719 N N . PRO A 1 94 ? 12.474 9.565 -7.347 1.00 66.75 94 PRO A N 1
ATOM 720 C CA . PRO A 1 94 ? 13.920 9.589 -7.413 1.00 66.75 94 PRO A CA 1
ATOM 721 C C . PRO A 1 94 ? 14.610 10.957 -7.444 1.00 66.75 94 PRO A C 1
ATOM 723 O O . PRO A 1 94 ? 15.768 11.063 -7.048 1.00 66.75 94 PRO A O 1
ATOM 726 N N . ALA A 1 95 ? 13.920 11.996 -7.914 1.00 69.62 95 ALA A N 1
ATOM 727 C CA . ALA A 1 95 ? 14.438 13.358 -7.968 1.00 69.62 95 ALA A CA 1
ATOM 728 C C . ALA A 1 95 ? 14.344 14.076 -6.614 1.00 69.62 95 ALA A C 1
ATOM 730 O O . ALA A 1 95 ? 15.031 15.072 -6.392 1.00 69.62 95 ALA A O 1
ATOM 731 N N . VAL A 1 96 ? 13.468 13.599 -5.725 1.00 74.56 96 VAL A N 1
ATOM 732 C CA . VAL A 1 96 ? 13.124 14.284 -4.470 1.00 74.56 96 VAL A CA 1
ATOM 733 C C . VAL A 1 96 ? 13.469 13.434 -3.250 1.00 74.56 96 VAL A C 1
ATOM 735 O O . VAL A 1 96 ? 14.074 13.919 -2.299 1.00 74.56 96 VAL A O 1
ATOM 738 N N . GLY A 1 97 ? 13.085 12.162 -3.263 1.00 61.66 97 GLY A N 1
ATOM 739 C CA . GLY A 1 97 ? 13.298 11.213 -2.185 1.00 61.66 97 GLY A CA 1
ATOM 740 C C . GLY A 1 97 ? 12.122 10.250 -1.989 1.00 61.66 97 GLY A C 1
ATOM 741 O O . GLY A 1 97 ? 11.113 10.284 -2.699 1.00 61.66 97 GLY A O 1
ATOM 742 N N . PRO A 1 98 ? 12.222 9.350 -1.003 1.00 69.25 98 PRO A N 1
ATOM 743 C CA . PRO A 1 98 ? 11.178 8.374 -0.734 1.00 69.25 98 PRO A CA 1
ATOM 744 C C . PRO A 1 98 ? 9.929 9.003 -0.082 1.00 69.25 98 PRO A C 1
ATOM 746 O O . PRO A 1 98 ? 10.012 10.063 0.531 1.00 69.25 98 PRO A O 1
ATOM 749 N N . TYR A 1 99 ? 8.783 8.309 -0.169 1.00 71.94 99 TYR A N 1
ATOM 750 C CA . TYR A 1 99 ? 7.536 8.610 0.553 1.00 71.94 99 TYR A CA 1
ATOM 751 C C . TYR A 1 99 ? 6.939 9.995 0.276 1.00 71.94 99 TYR A C 1
ATOM 753 O O . TYR A 1 99 ? 6.268 10.573 1.130 1.00 71.94 99 TYR A O 1
ATOM 761 N N . GLN A 1 100 ? 7.136 10.502 -0.939 1.00 82.19 100 GLN A N 1
ATOM 762 C CA . GLN A 1 100 ? 6.409 11.666 -1.424 1.00 82.19 100 GLN A CA 1
ATOM 763 C C . GLN A 1 100 ? 4.921 11.336 -1.537 1.00 82.19 100 GLN A C 1
ATOM 765 O O . GLN A 1 100 ? 4.540 10.198 -1.830 1.00 82.19 100 GLN A O 1
ATOM 770 N N . THR A 1 101 ? 4.071 12.336 -1.333 1.00 84.31 101 THR A N 1
ATOM 771 C CA . THR A 1 101 ? 2.618 12.180 -1.412 1.00 84.31 101 THR A CA 1
ATOM 772 C C . THR A 1 101 ? 2.039 13.009 -2.542 1.00 84.31 101 THR A C 1
ATOM 774 O O . THR A 1 101 ? 2.490 14.121 -2.820 1.00 84.31 101 THR A O 1
ATOM 777 N N . MET A 1 102 ? 1.015 12.475 -3.203 1.00 85.25 102 MET A N 1
ATOM 778 C CA . MET A 1 102 ? 0.177 13.275 -4.088 1.00 85.25 102 MET A CA 1
ATOM 779 C C . MET A 1 102 ? -1.269 12.768 -4.096 1.00 85.25 102 MET A C 1
ATOM 781 O O . MET A 1 102 ? -1.489 11.556 -4.036 1.00 85.25 102 MET A O 1
ATOM 785 N N . PRO A 1 103 ? -2.255 13.663 -4.255 1.00 90.94 103 PRO A N 1
ATOM 786 C CA . PRO A 1 103 ? -3.635 13.264 -4.494 1.00 90.94 103 PRO A CA 1
ATOM 787 C C . PRO A 1 103 ? -3.779 12.390 -5.748 1.00 90.94 103 PRO A C 1
ATOM 789 O O . PRO A 1 103 ? -3.177 12.674 -6.789 1.00 90.94 103 PRO A O 1
ATOM 792 N N . VAL A 1 104 ? -4.623 11.356 -5.690 1.00 88.94 104 VAL A N 1
ATOM 793 C CA . VAL A 1 104 ? -4.836 10.418 -6.813 1.00 88.94 104 VAL A CA 1
ATOM 794 C C . VAL A 1 104 ? -5.395 11.116 -8.060 1.00 88.94 104 VAL A C 1
ATOM 796 O O . VAL A 1 104 ? -5.046 10.762 -9.186 1.00 88.94 104 VAL A O 1
ATOM 799 N N . ASN A 1 105 ? -6.207 12.164 -7.900 1.00 88.94 105 ASN A N 1
ATOM 800 C CA . ASN A 1 105 ? -6.669 12.968 -9.037 1.00 88.94 105 ASN A CA 1
ATOM 801 C C . ASN A 1 105 ? -5.501 13.671 -9.756 1.00 88.94 105 ASN A C 1
ATOM 803 O O . ASN A 1 105 ? -5.437 13.677 -10.984 1.00 88.94 105 ASN A O 1
ATOM 807 N N . ARG A 1 106 ? -4.541 14.205 -8.997 1.00 87.12 106 ARG A N 1
ATOM 808 C CA . ARG A 1 106 ? -3.346 14.874 -9.510 1.00 87.12 106 ARG A CA 1
ATOM 809 C C . ARG A 1 106 ? -2.410 13.879 -10.191 1.00 87.12 106 ARG A C 1
ATOM 811 O O . ARG A 1 106 ? -1.904 14.159 -11.274 1.00 87.12 106 ARG A O 1
ATOM 818 N N . PHE A 1 107 ? -2.256 12.695 -9.611 1.00 88.00 107 PHE A N 1
ATOM 819 C CA . PHE A 1 107 ? -1.561 11.576 -10.239 1.00 88.00 107 PHE A CA 1
ATOM 820 C C . PHE A 1 107 ? -2.151 11.193 -11.593 1.00 88.00 107 PHE A C 1
ATOM 822 O O . PHE A 1 107 ? -1.421 11.089 -12.577 1.00 88.00 107 PHE A O 1
ATOM 829 N N . ASN A 1 108 ? -3.476 11.040 -11.664 1.00 86.62 108 ASN A N 1
ATOM 830 C CA . ASN A 1 108 ? -4.172 10.706 -12.904 1.00 86.62 108 ASN A CA 1
ATOM 831 C C . ASN A 1 108 ? -3.938 11.748 -14.002 1.00 86.62 108 ASN A C 1
ATOM 833 O O . ASN A 1 108 ? -3.751 11.380 -15.160 1.00 86.62 108 ASN A O 1
ATOM 837 N N . ILE A 1 109 ? -3.893 13.033 -13.647 1.00 83.50 109 ILE A N 1
ATOM 838 C CA . ILE A 1 109 ? -3.573 14.107 -14.592 1.00 83.50 109 ILE A CA 1
ATOM 839 C C . ILE A 1 109 ? -2.141 13.942 -15.118 1.00 83.50 109 ILE A C 1
ATOM 841 O O . ILE A 1 109 ? -1.917 13.902 -16.327 1.00 83.50 109 ILE A O 1
ATOM 845 N N . TYR A 1 110 ? -1.162 13.797 -14.227 1.00 80.56 110 TYR A N 1
ATOM 846 C CA . TYR A 1 110 ? 0.241 13.775 -14.634 1.00 80.56 110 TYR A CA 1
ATOM 847 C C . TYR A 1 110 ? 0.674 12.497 -15.354 1.00 80.56 110 TYR A C 1
ATOM 849 O O . TYR A 1 110 ? 1.522 12.572 -16.248 1.00 80.56 110 TYR A O 1
ATOM 857 N N . ARG A 1 111 ? 0.105 11.336 -15.005 1.00 79.12 111 ARG A N 1
ATOM 858 C CA . ARG A 1 111 ? 0.393 10.083 -15.720 1.00 79.12 111 ARG A CA 1
ATOM 859 C C . ARG A 1 111 ? -0.157 10.087 -17.143 1.00 79.12 111 ARG A C 1
ATOM 861 O O . ARG A 1 111 ? 0.386 9.399 -17.992 1.00 79.12 111 ARG A O 1
ATOM 868 N N . THR A 1 112 ? -1.222 10.845 -17.393 1.00 70.56 112 THR A N 1
ATOM 869 C CA . THR A 1 112 ? -1.908 10.908 -18.694 1.00 70.56 112 THR A CA 1
ATOM 870 C C . THR A 1 112 ? -1.275 11.941 -19.640 1.00 70.56 112 THR A C 1
ATOM 872 O O . THR A 1 112 ? -1.426 11.848 -20.856 1.0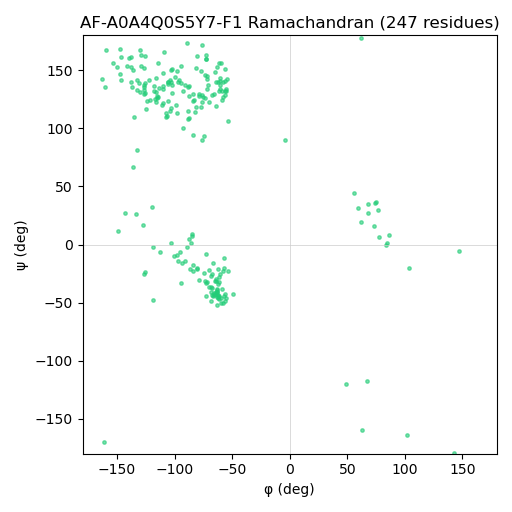0 70.56 112 THR A O 1
ATOM 875 N N . GLY A 1 113 ? -0.532 12.913 -19.094 1.00 63.62 113 GLY A N 1
ATOM 876 C CA . GLY A 1 113 ? 0.211 13.915 -19.864 1.00 63.62 113 GLY A CA 1
ATOM 877 C C . GLY A 1 113 ? -0.657 14.829 -20.747 1.00 63.62 113 GLY A C 1
ATOM 878 O O . GLY A 1 113 ? -1.880 14.702 -20.829 1.00 63.62 113 GLY A O 1
ATOM 879 N N . GLY A 1 114 ? -0.010 15.780 -21.429 1.00 50.81 114 GLY A N 1
ATOM 880 C CA . GLY A 1 114 ? -0.646 16.601 -22.463 1.00 50.81 114 GLY A CA 1
ATOM 881 C C . GLY A 1 114 ? -0.814 15.789 -23.747 1.00 50.81 114 GLY A C 1
ATOM 882 O O . GLY A 1 114 ? 0.103 15.741 -24.558 1.00 50.81 114 GLY A O 1
ATOM 883 N N . GLY A 1 115 ? -1.949 15.105 -23.898 1.00 49.94 115 GLY A N 1
ATOM 884 C CA . GLY A 1 115 ? -2.246 14.271 -25.072 1.00 49.94 115 GLY A CA 1
ATOM 885 C C . GLY A 1 115 ? -3.098 13.030 -24.799 1.00 49.94 115 GLY A C 1
ATOM 886 O O . GLY A 1 115 ? -3.481 12.354 -25.747 1.00 49.94 115 GLY A O 1
ATOM 887 N N . GLY A 1 116 ? -3.414 12.715 -23.536 1.00 52.44 116 GLY A N 1
ATOM 888 C CA . GLY A 1 116 ? -4.282 11.574 -23.211 1.00 52.44 116 GLY A CA 1
ATOM 889 C C . GLY A 1 116 ? -3.562 10.221 -23.137 1.00 52.44 116 GLY A C 1
ATOM 890 O O . GLY A 1 116 ? -4.208 9.203 -22.902 1.00 52.44 116 GLY A O 1
ATOM 891 N N . VAL A 1 117 ? -2.240 10.187 -23.336 1.00 48.25 117 VAL A N 1
ATOM 892 C CA . VAL A 1 117 ? -1.454 8.948 -23.335 1.00 48.25 117 VAL A CA 1
ATOM 893 C C . VAL A 1 117 ? -1.008 8.632 -21.913 1.00 48.25 117 VAL A C 1
ATOM 895 O O . VAL A 1 117 ? -0.127 9.285 -21.357 1.00 48.25 117 VAL A O 1
ATOM 898 N N . VAL A 1 118 ? -1.612 7.601 -21.326 1.00 56.91 118 VAL A N 1
ATOM 899 C CA . VAL A 1 118 ? -1.198 7.062 -20.029 1.00 56.91 118 VAL A CA 1
ATOM 900 C C . VAL A 1 118 ? 0.217 6.495 -20.149 1.00 56.91 118 VAL A C 1
ATOM 902 O O . VAL A 1 118 ? 0.455 5.571 -20.926 1.00 56.91 118 VAL A O 1
ATOM 905 N N . GLY A 1 119 ? 1.154 7.044 -19.375 1.00 61.12 119 GLY A N 1
ATOM 906 C CA . GLY A 1 119 ? 2.503 6.505 -19.250 1.00 61.12 119 GLY A CA 1
ATOM 907 C C . GLY A 1 119 ? 2.472 5.043 -18.804 1.00 61.12 119 GLY A C 1
ATOM 908 O O . GLY A 1 119 ? 1.642 4.649 -17.982 1.00 61.12 119 GLY A O 1
ATOM 909 N N . GLY A 1 120 ? 3.367 4.230 -19.369 1.00 73.25 120 GLY A N 1
ATOM 910 C CA . GLY A 1 120 ? 3.443 2.806 -19.054 1.00 73.25 120 GLY A CA 1
ATOM 911 C C . GLY A 1 120 ? 3.616 2.575 -17.552 1.00 73.25 120 GLY A C 1
ATOM 912 O O . GLY A 1 120 ? 4.455 3.212 -16.911 1.00 73.25 120 GLY A O 1
ATOM 913 N N . MET A 1 121 ? 2.811 1.668 -17.001 1.00 83.81 121 MET A N 1
ATOM 914 C CA . MET A 1 121 ? 2.969 1.167 -15.638 1.00 83.81 121 MET A CA 1
ATOM 915 C C . MET A 1 121 ? 3.606 -0.213 -15.689 1.00 83.81 121 MET A C 1
ATOM 917 O O . MET A 1 121 ? 3.225 -1.030 -16.525 1.00 83.81 121 MET A O 1
ATOM 921 N N . LEU A 1 122 ? 4.564 -0.469 -14.807 1.00 84.06 122 LEU A N 1
ATOM 922 C CA . LEU A 1 122 ? 5.291 -1.729 -14.724 1.00 84.06 122 LEU A CA 1
ATOM 923 C C . LEU A 1 122 ? 5.138 -2.330 -13.326 1.00 84.06 122 LEU A C 1
ATOM 925 O O . LEU A 1 122 ? 5.185 -1.620 -12.320 1.00 84.06 122 LEU A O 1
ATOM 929 N N . VAL A 1 123 ? 4.998 -3.649 -13.280 1.00 82.94 123 VAL A N 1
ATOM 930 C CA . VAL A 1 123 ? 4.975 -4.477 -12.063 1.00 82.94 123 VAL A CA 1
ATOM 931 C C . VAL A 1 123 ? 5.944 -5.641 -12.235 1.00 82.94 123 VAL A C 1
ATOM 933 O O . VAL A 1 123 ? 6.397 -5.898 -13.355 1.00 82.94 123 VAL A O 1
ATOM 936 N N . ARG A 1 124 ? 6.276 -6.372 -11.162 1.00 77.00 124 ARG A N 1
ATOM 937 C CA . ARG A 1 124 ? 7.053 -7.603 -11.340 1.00 77.00 124 ARG A CA 1
ATOM 938 C C . ARG A 1 124 ? 6.148 -8.710 -11.882 1.00 77.00 124 ARG A C 1
ATOM 940 O O . ARG A 1 124 ? 5.123 -9.032 -11.298 1.00 77.00 124 ARG A O 1
ATOM 947 N N . ASP A 1 125 ? 6.556 -9.325 -12.981 1.00 73.62 125 ASP A N 1
ATOM 948 C CA . ASP A 1 125 ? 5.846 -10.343 -13.758 1.00 73.62 125 ASP A CA 1
ATOM 949 C C . ASP A 1 125 ? 5.273 -11.513 -12.923 1.00 73.62 125 ASP A C 1
ATOM 951 O O . ASP A 1 125 ? 4.091 -11.828 -13.076 1.00 73.62 125 ASP A O 1
ATOM 955 N N . PRO A 1 126 ? 5.983 -12.086 -11.920 1.00 62.00 126 PRO A N 1
ATOM 956 C CA . PRO A 1 126 ? 5.402 -13.111 -11.042 1.00 62.00 126 PRO A CA 1
ATOM 957 C C . PRO A 1 126 ? 4.127 -12.667 -10.307 1.00 62.00 126 PRO A C 1
ATOM 959 O O . PRO A 1 126 ? 3.356 -13.504 -9.831 1.00 62.00 126 PRO A O 1
ATOM 962 N N . GLN A 1 127 ? 3.905 -11.358 -10.195 1.00 63.50 127 GLN A N 1
ATOM 963 C CA . GLN A 1 127 ? 2.754 -10.767 -9.534 1.00 63.50 127 GLN A CA 1
ATOM 964 C C . GLN A 1 127 ? 1.534 -10.680 -10.461 1.00 63.50 127 GLN A C 1
ATOM 966 O O . GLN A 1 127 ? 0.414 -10.726 -9.970 1.00 63.50 127 GLN A O 1
ATOM 971 N N . LEU A 1 128 ? 1.676 -10.677 -11.792 1.00 66.25 128 LEU A N 1
ATOM 972 C CA . LEU A 1 128 ? 0.512 -10.666 -12.696 1.00 66.25 128 LEU A CA 1
ATOM 973 C C . LEU A 1 128 ? -0.366 -11.918 -12.528 1.00 66.25 128 LEU A C 1
ATOM 975 O O . LEU A 1 128 ? -1.593 -11.836 -12.557 1.00 66.25 128 LEU A O 1
ATOM 979 N N . ASN A 1 129 ? 0.243 -13.065 -12.221 1.00 67.62 129 ASN A N 1
ATOM 980 C CA . ASN A 1 129 ? -0.490 -14.275 -11.837 1.00 67.62 129 ASN A CA 1
ATOM 981 C C . ASN A 1 129 ? -1.206 -14.139 -10.479 1.00 67.62 129 ASN A C 1
ATOM 983 O O . ASN A 1 129 ? -2.200 -14.825 -10.232 1.00 67.62 129 ASN A O 1
ATOM 987 N N . GLN A 1 130 ? -0.721 -13.261 -9.596 1.00 65.44 130 GLN A N 1
ATOM 988 C CA . GLN A 1 130 ? -1.381 -12.941 -8.330 1.00 65.44 130 GLN A CA 1
ATOM 989 C C . GLN A 1 130 ? -2.637 -12.104 -8.563 1.00 65.44 130 GLN A C 1
ATOM 991 O O . GLN A 1 130 ? -3.610 -12.330 -7.858 1.00 65.44 130 GLN A O 1
ATOM 996 N N . TRP A 1 131 ? -2.690 -11.242 -9.587 1.00 69.06 131 TRP A N 1
ATOM 997 C CA . TRP A 1 131 ? -3.913 -10.503 -9.933 1.00 69.06 131 TRP A CA 1
ATOM 998 C C . TRP A 1 131 ? -5.091 -11.431 -10.245 1.00 69.06 131 TRP A C 1
ATOM 1000 O O . TRP A 1 131 ? -6.158 -11.293 -9.653 1.00 69.06 131 TRP A O 1
ATOM 1010 N N . ALA A 1 132 ? -4.894 -12.423 -11.117 1.00 70.44 132 ALA A N 1
ATOM 1011 C CA . ALA A 1 132 ? -5.953 -13.368 -11.480 1.00 70.44 132 ALA A CA 1
ATOM 1012 C C . ALA A 1 132 ? -6.428 -14.204 -10.275 1.00 70.44 132 ALA A C 1
ATOM 1014 O O . ALA A 1 132 ? -7.621 -14.465 -10.110 1.00 70.44 132 ALA A O 1
ATOM 1015 N N . ARG A 1 133 ? -5.496 -14.602 -9.397 1.00 67.19 133 ARG A N 1
ATOM 1016 C CA . ARG A 1 133 ? -5.825 -15.289 -8.138 1.00 67.19 133 ARG A CA 1
ATOM 1017 C C . ARG A 1 133 ? -6.573 -14.370 -7.182 1.00 67.19 133 ARG A C 1
ATOM 1019 O O . ARG A 1 133 ? -7.588 -14.780 -6.637 1.00 67.19 133 ARG A O 1
ATOM 1026 N N . TYR A 1 134 ? -6.117 -13.131 -7.038 1.00 65.75 134 TYR A N 1
ATOM 1027 C CA . TYR A 1 134 ? -6.723 -12.123 -6.182 1.00 65.75 134 TYR A CA 1
ATOM 1028 C C . TYR A 1 134 ? -8.150 -11.800 -6.625 1.00 65.75 134 TYR A C 1
ATOM 1030 O O . TYR A 1 134 ? -9.048 -11.793 -5.796 1.00 65.75 134 TYR A O 1
ATOM 1038 N N . GLN A 1 135 ? -8.398 -11.631 -7.927 1.00 65.38 135 GLN A N 1
ATOM 1039 C CA . GLN A 1 135 ? -9.752 -11.459 -8.460 1.00 65.38 135 GLN A CA 1
ATOM 1040 C C . GLN A 1 135 ? -10.650 -12.643 -8.087 1.00 65.38 135 GLN A C 1
ATOM 1042 O O . GLN A 1 135 ? -11.765 -12.442 -7.615 1.00 65.38 135 GLN A O 1
ATOM 1047 N N . LYS A 1 136 ? -10.149 -13.877 -8.220 1.00 60.78 136 LYS A N 1
ATOM 1048 C CA . LYS A 1 136 ? -10.883 -15.073 -7.797 1.00 60.78 136 LYS A CA 1
ATOM 1049 C C . LYS A 1 136 ? -11.127 -15.094 -6.286 1.00 60.78 136 LYS A C 1
ATOM 1051 O O . LYS A 1 136 ? -12.215 -15.448 -5.861 1.00 60.78 136 LYS A O 1
ATOM 1056 N N . GLU A 1 137 ? -10.152 -14.709 -5.470 1.00 56.88 137 GLU A N 1
ATOM 1057 C CA . GLU A 1 137 ? -10.293 -14.647 -4.011 1.00 56.88 137 GLU A CA 1
ATOM 1058 C C . GLU A 1 137 ? -11.254 -13.552 -3.546 1.00 56.88 137 GLU A C 1
ATOM 1060 O O . GLU A 1 137 ? -11.993 -13.777 -2.593 1.00 56.88 137 GLU A O 1
ATOM 1065 N N . VAL A 1 138 ? -11.273 -12.395 -4.211 1.00 55.03 138 VAL A N 1
ATOM 1066 C CA . VAL A 1 138 ? -12.235 -11.316 -3.951 1.00 55.03 138 VAL A CA 1
ATOM 1067 C C . VAL A 1 138 ? -13.646 -11.774 -4.307 1.00 55.03 138 VAL A C 1
ATOM 1069 O O . VAL A 1 138 ? -14.549 -11.570 -3.503 1.00 55.03 138 VAL A O 1
ATOM 1072 N N . VAL A 1 139 ? -13.823 -12.455 -5.445 1.00 50.12 139 VAL A N 1
ATOM 1073 C CA . VAL A 1 139 ? -15.109 -13.060 -5.834 1.00 50.12 139 VAL A CA 1
ATOM 1074 C C . VAL A 1 139 ? -15.540 -14.123 -4.818 1.00 50.12 139 VAL A C 1
ATOM 1076 O O . VAL A 1 139 ? -16.643 -14.078 -4.290 1.00 50.12 139 VAL A O 1
ATOM 1079 N N . LEU A 1 140 ? -14.639 -15.023 -4.423 1.00 40.69 140 LEU A N 1
ATOM 1080 C CA . LEU A 1 140 ? -14.937 -16.031 -3.400 1.00 40.69 140 LEU A CA 1
ATOM 1081 C C . LEU A 1 140 ? -15.228 -15.415 -2.020 1.00 40.69 140 LEU A C 1
ATOM 1083 O O . LEU A 1 140 ? -16.007 -15.972 -1.249 1.00 40.69 140 LEU A O 1
ATOM 1087 N N . ALA A 1 141 ? -14.615 -14.273 -1.695 1.00 44.03 141 ALA A N 1
ATOM 1088 C CA . ALA A 1 141 ? -14.905 -13.521 -0.479 1.00 44.03 141 ALA A CA 1
ATOM 1089 C C . ALA A 1 141 ? -16.254 -12.786 -0.552 1.00 44.03 141 ALA A C 1
ATOM 1091 O O . ALA A 1 141 ? -16.908 -12.650 0.480 1.00 44.03 141 ALA A O 1
ATOM 1092 N N . SER A 1 142 ? -16.691 -12.342 -1.737 1.00 45.47 142 SER A N 1
ATOM 1093 C CA . SER A 1 142 ? -18.039 -11.798 -1.939 1.00 45.47 142 SER A CA 1
ATOM 1094 C C . SER A 1 142 ? -19.124 -12.877 -1.956 1.00 45.47 142 SER A C 1
ATOM 1096 O O . SER A 1 142 ? -20.258 -12.587 -1.588 1.00 45.47 142 SER A O 1
ATOM 1098 N N . ASP A 1 143 ? -18.768 -14.119 -2.296 1.00 38.78 143 ASP A N 1
ATOM 1099 C CA . ASP A 1 143 ? -19.690 -15.260 -2.398 1.00 38.78 143 ASP A CA 1
ATOM 1100 C C . ASP A 1 143 ? -19.942 -15.979 -1.052 1.00 38.78 143 ASP A C 1
ATOM 1102 O O . ASP A 1 143 ? -20.574 -17.035 -1.004 1.00 38.78 143 ASP A O 1
ATOM 1106 N N . GLY A 1 144 ? -19.480 -15.414 0.071 1.00 40.47 144 GLY A N 1
ATOM 1107 C CA . GLY A 1 144 ? -19.934 -15.799 1.414 1.00 40.47 144 GLY A CA 1
ATOM 1108 C C . GLY A 1 144 ? -19.440 -17.150 1.952 1.00 40.47 144 GLY A C 1
ATOM 1109 O O . GLY A 1 144 ? -19.987 -17.642 2.940 1.00 40.47 144 GLY A O 1
ATOM 1110 N N . VAL A 1 145 ? -18.404 -17.764 1.368 1.00 39.56 145 VAL A N 1
ATOM 1111 C CA . VAL A 1 145 ? -17.882 -19.058 1.848 1.00 39.56 145 VAL A CA 1
ATOM 1112 C C . VAL A 1 145 ? -16.884 -18.857 3.004 1.00 39.56 145 VAL A C 1
ATOM 1114 O O . VAL A 1 145 ? -15.693 -18.620 2.808 1.00 39.56 145 VAL A O 1
ATOM 1117 N N . THR A 1 146 ? -17.419 -18.936 4.226 1.00 41.25 146 THR A N 1
ATOM 1118 C CA . THR A 1 146 ? -16.800 -19.065 5.565 1.00 41.25 146 THR A CA 1
ATOM 1119 C C . THR A 1 146 ? -15.267 -19.231 5.635 1.00 41.25 146 THR A C 1
ATOM 1121 O O . THR A 1 146 ? -14.740 -20.342 5.742 1.00 41.25 146 THR A O 1
ATOM 1124 N N . LYS A 1 147 ? -14.539 -18.105 5.713 1.00 43.69 147 LYS A N 1
ATOM 1125 C CA . LYS A 1 147 ? -13.329 -17.992 6.556 1.00 43.69 147 LYS A CA 1
ATOM 1126 C C . LYS A 1 147 ? -13.828 -17.908 8.002 1.00 43.69 147 LYS A C 1
ATOM 1128 O O . LYS A 1 147 ? -14.870 -17.316 8.219 1.00 43.69 147 LYS A O 1
ATOM 1133 N N . LYS A 1 148 ? -13.126 -18.445 9.004 1.00 44.38 148 LYS A N 1
ATOM 1134 C CA . LYS A 1 148 ? -13.459 -18.174 10.419 1.00 44.38 148 LYS A CA 1
ATOM 1135 C C . LYS A 1 148 ? -13.486 -16.646 10.601 1.00 44.38 148 LYS A C 1
ATOM 1137 O O . LYS A 1 148 ? -12.440 -16.008 10.468 1.00 44.38 148 LYS A O 1
ATOM 1142 N N . ASP A 1 149 ? -14.686 -16.081 10.731 1.00 52.41 149 ASP A N 1
ATOM 1143 C CA . ASP A 1 149 ? -14.999 -14.752 10.197 1.00 52.41 149 ASP A CA 1
ATOM 1144 C C . ASP A 1 149 ? -14.089 -13.645 10.743 1.00 52.41 149 ASP A C 1
ATOM 1146 O O . ASP A 1 149 ? -13.914 -13.467 11.952 1.00 52.41 149 ASP A O 1
ATOM 1150 N N . GLY A 1 150 ? -13.489 -12.889 9.823 1.00 65.38 150 GLY A N 1
ATOM 1151 C CA . GLY A 1 150 ? -12.833 -11.628 10.144 1.00 65.38 150 GLY A CA 1
ATOM 1152 C C . GLY A 1 150 ? -11.484 -11.725 10.861 1.00 65.38 150 GLY A C 1
ATOM 1153 O O . GLY A 1 150 ? -11.199 -10.871 11.691 1.00 65.38 150 GLY A O 1
ATOM 1154 N N . TRP A 1 151 ? -10.622 -12.706 10.582 1.00 67.19 151 TRP A N 1
ATOM 1155 C CA . TRP A 1 151 ? -9.189 -12.578 10.915 1.00 67.19 151 TRP A CA 1
ATOM 1156 C C . TRP A 1 151 ? -8.405 -11.964 9.732 1.00 67.19 151 TRP A C 1
ATOM 1158 O O . TRP A 1 151 ? -8.648 -12.376 8.596 1.00 67.19 151 TRP A O 1
ATOM 1168 N N . PRO A 1 152 ? -7.469 -11.012 9.949 1.00 79.69 152 PRO A N 1
ATOM 1169 C CA . PRO A 1 152 ? -7.030 -10.448 11.233 1.00 79.69 152 PRO A CA 1
ATOM 1170 C C . PRO A 1 152 ? -7.906 -9.285 11.731 1.00 79.69 152 PRO A C 1
ATOM 1172 O O . PRO A 1 152 ? -7.551 -8.634 12.711 1.00 79.69 152 PRO A O 1
ATOM 1175 N N . THR A 1 153 ? -9.031 -9.002 11.072 1.00 86.88 153 THR A N 1
ATOM 1176 C CA . THR A 1 153 ? -9.854 -7.823 11.356 1.00 86.88 153 THR A CA 1
ATOM 1177 C C . THR A 1 153 ? -10.440 -7.766 12.779 1.00 86.88 153 THR A C 1
ATOM 1179 O O . THR A 1 153 ? -10.624 -8.774 13.468 1.00 86.88 153 THR A O 1
ATOM 1182 N N . GLY A 1 154 ? -10.752 -6.551 13.226 1.00 87.56 154 GLY A N 1
ATOM 1183 C CA . GLY A 1 154 ? -11.270 -6.252 14.557 1.00 87.56 154 GLY A CA 1
ATOM 1184 C C . GLY A 1 154 ? -10.210 -5.696 15.506 1.00 87.56 154 GLY A C 1
ATOM 1185 O O . GLY A 1 154 ? -9.154 -5.214 15.090 1.00 87.56 154 GLY A O 1
ATOM 1186 N N . TRP A 1 155 ? -10.526 -5.720 16.800 1.00 89.69 155 TRP A N 1
ATOM 1187 C CA . TRP A 1 155 ? -9.722 -5.081 17.835 1.00 89.69 155 TRP A CA 1
ATOM 1188 C C . TRP A 1 155 ? -8.619 -5.983 18.389 1.00 89.69 155 TRP A C 1
ATOM 1190 O O . TRP A 1 155 ? -8.833 -7.138 18.760 1.00 89.69 155 TRP A O 1
ATOM 1200 N N . TRP A 1 156 ? -7.440 -5.393 18.527 1.00 91.69 156 TRP A N 1
ATOM 1201 C CA . TRP A 1 156 ? -6.255 -5.963 19.144 1.00 91.69 156 TRP A CA 1
ATOM 1202 C C . TRP A 1 156 ? -5.764 -5.014 20.230 1.00 91.69 156 TRP A C 1
ATOM 1204 O O . TRP A 1 156 ? -5.606 -3.819 20.003 1.00 91.69 156 TRP A O 1
ATOM 1214 N N . ARG A 1 157 ? -5.504 -5.535 21.424 1.00 89.06 157 ARG A N 1
ATOM 1215 C CA . ARG A 1 157 ? -4.780 -4.816 22.469 1.00 89.06 157 ARG A CA 1
ATOM 1216 C C . ARG A 1 157 ? -3.292 -4.992 22.217 1.00 89.06 157 ARG A C 1
ATOM 1218 O O . ARG A 1 157 ? -2.822 -6.127 22.172 1.00 89.06 157 ARG A O 1
ATOM 1225 N N . VAL A 1 158 ? -2.571 -3.890 22.085 1.00 88.88 158 VAL A N 1
ATOM 1226 C CA . VAL A 1 158 ? -1.135 -3.875 21.805 1.00 88.88 158 VAL A CA 1
ATOM 1227 C C . VAL A 1 158 ? -0.394 -3.219 22.955 1.00 88.88 158 VAL A C 1
ATOM 1229 O O . VAL A 1 158 ? -0.845 -2.215 23.501 1.00 88.88 158 VAL A O 1
ATOM 1232 N N . TRP A 1 159 ? 0.718 -3.820 23.352 1.00 77.38 159 TRP A N 1
ATOM 1233 C CA . TRP A 1 159 ? 1.605 -3.281 24.369 1.00 77.38 159 TRP A CA 1
ATOM 1234 C C . TRP A 1 159 ? 2.949 -2.944 23.735 1.00 77.38 159 TRP A C 1
ATOM 1236 O O . TRP A 1 159 ? 3.535 -3.821 23.108 1.00 77.38 159 TRP A O 1
ATOM 1246 N N . ASP A 1 160 ? 3.402 -1.702 23.902 1.00 71.94 160 ASP A N 1
ATOM 1247 C CA . ASP A 1 160 ? 4.673 -1.158 23.390 1.00 71.94 160 ASP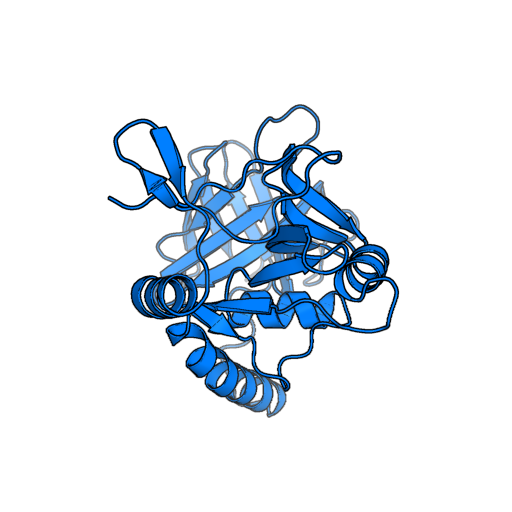 A CA 1
ATOM 1248 C C . ASP A 1 160 ? 5.525 -0.487 24.496 1.00 71.94 160 ASP A C 1
ATOM 1250 O O . ASP A 1 160 ? 6.414 0.317 24.219 1.00 71.94 160 ASP A O 1
ATOM 1254 N N . GLY A 1 161 ? 5.209 -0.767 25.767 1.00 69.88 161 GLY A N 1
ATOM 1255 C CA . GLY A 1 161 ? 5.592 0.041 26.935 1.00 69.88 161 GLY A CA 1
ATOM 1256 C C . GLY A 1 161 ? 4.426 0.878 27.484 1.00 69.88 161 GLY A C 1
ATOM 1257 O O . GLY A 1 161 ? 4.413 1.240 28.659 1.00 69.88 161 GLY A O 1
ATOM 1258 N N . SER A 1 162 ? 3.396 1.117 26.672 1.00 78.06 162 SER A N 1
ATOM 1259 C CA . SER A 1 162 ? 2.065 1.589 27.062 1.00 78.06 162 SER A CA 1
ATOM 1260 C C . SER A 1 162 ? 0.985 0.694 26.445 1.00 78.06 162 SER A C 1
ATOM 1262 O O . SER A 1 162 ? 1.247 -0.092 25.539 1.00 78.06 162 SER A O 1
ATOM 1264 N N . THR A 1 163 ? -0.245 0.757 26.965 1.00 85.62 163 THR A N 1
ATOM 1265 C CA . THR A 1 163 ? -1.362 -0.005 26.378 1.00 85.62 163 THR A CA 1
ATOM 1266 C C . THR A 1 163 ? -2.035 0.802 25.274 1.00 85.62 163 THR A C 1
ATOM 1268 O O . THR A 1 163 ? -2.485 1.925 25.503 1.00 85.62 163 THR A O 1
ATOM 1271 N N . TRP A 1 164 ? -2.165 0.179 24.109 1.00 91.19 164 TRP A N 1
ATOM 1272 C CA . TRP A 1 164 ? -2.862 0.682 22.936 1.00 91.19 164 TRP A CA 1
ATOM 1273 C C . TRP A 1 164 ? -3.914 -0.309 22.449 1.00 91.19 164 TRP A C 1
ATOM 1275 O O . TRP A 1 164 ? -3.884 -1.500 22.761 1.00 91.19 164 TRP A O 1
ATOM 1285 N N . TYR A 1 165 ? -4.835 0.191 21.636 1.00 91.56 165 TYR A N 1
ATOM 1286 C CA . TYR A 1 165 ? -5.862 -0.594 20.971 1.00 91.56 165 TYR A CA 1
ATOM 1287 C C . TYR A 1 165 ? -5.775 -0.339 19.475 1.00 91.56 165 TYR A C 1
ATOM 1289 O O . TYR A 1 165 ? -5.953 0.795 19.028 1.00 91.56 165 TYR A O 1
ATOM 1297 N N . TYR A 1 166 ? -5.462 -1.378 18.710 1.00 93.81 166 TYR A N 1
ATOM 1298 C CA . TYR A 1 166 ? -5.409 -1.330 17.258 1.00 93.81 166 TYR A CA 1
ATOM 1299 C C . TYR A 1 166 ? -6.665 -1.968 16.689 1.00 93.81 166 TYR A C 1
ATOM 1301 O O . TYR A 1 166 ? -7.036 -3.077 17.062 1.00 93.81 166 TYR A O 1
ATOM 1309 N N . TYR A 1 167 ? -7.314 -1.270 15.774 1.00 92.00 167 TYR A N 1
ATOM 1310 C CA . TYR A 1 167 ? -8.407 -1.794 14.983 1.00 92.00 167 TYR A CA 1
ATOM 1311 C C . TYR A 1 167 ? -7.891 -2.109 13.583 1.00 92.00 167 TYR A C 1
ATOM 1313 O O . TYR A 1 167 ? -7.445 -1.207 12.871 1.00 92.00 167 TYR A O 1
ATOM 1321 N N . LEU A 1 168 ? -7.942 -3.384 13.200 1.00 91.75 168 LEU A N 1
ATOM 1322 C CA . LEU A 1 168 ? -7.654 -3.836 11.843 1.00 91.75 168 LEU A CA 1
ATOM 1323 C C . LEU A 1 168 ? -8.979 -3.886 11.082 1.00 91.75 168 LEU A C 1
ATOM 1325 O O . LEU A 1 168 ? -9.797 -4.778 11.276 1.00 91.75 168 LEU A O 1
ATOM 1329 N N . GLY A 1 169 ? -9.239 -2.868 10.275 1.00 83.88 169 GLY A N 1
ATOM 1330 C CA . GLY A 1 169 ? -10.476 -2.725 9.520 1.00 83.88 169 GLY A CA 1
ATOM 1331 C C . GLY A 1 169 ? -10.421 -3.376 8.142 1.00 83.88 169 GLY A C 1
ATOM 1332 O O . GLY A 1 169 ? -9.367 -3.803 7.665 1.00 83.88 169 GLY A O 1
ATOM 1333 N N . ASN A 1 170 ? -11.581 -3.388 7.485 1.00 77.50 170 ASN A N 1
ATOM 1334 C CA . ASN A 1 170 ? -11.702 -3.724 6.068 1.00 77.50 170 ASN A CA 1
ATOM 1335 C C . ASN A 1 170 ? -10.872 -2.760 5.202 1.00 77.50 170 ASN A C 1
ATOM 1337 O O . ASN A 1 170 ? -10.582 -1.635 5.613 1.00 77.50 170 ASN A O 1
ATOM 1341 N N . GLY A 1 171 ? -10.489 -3.205 4.002 1.00 72.50 171 GLY A N 1
ATOM 1342 C CA . GLY A 1 171 ? -9.636 -2.413 3.107 1.00 72.50 171 GLY A CA 1
ATOM 1343 C C . GLY A 1 171 ? -8.212 -2.232 3.636 1.00 72.50 171 GLY A C 1
ATOM 1344 O O . GLY A 1 171 ? -7.568 -1.233 3.338 1.00 72.50 171 GLY A O 1
ATOM 1345 N N . ASN A 1 172 ? -7.726 -3.171 4.457 1.00 81.00 172 ASN A N 1
ATOM 1346 C CA . ASN A 1 172 ? -6.364 -3.173 4.988 1.00 81.00 172 ASN A CA 1
ATOM 1347 C C . ASN A 1 172 ? -6.014 -1.956 5.866 1.00 81.00 172 ASN A C 1
ATOM 1349 O O . ASN A 1 172 ? -4.841 -1.677 6.092 1.00 81.00 172 ASN A O 1
ATOM 1353 N N . ILE A 1 173 ? -6.999 -1.225 6.400 1.00 85.50 173 ILE A N 1
ATOM 1354 C CA . ILE A 1 173 ? -6.750 -0.038 7.232 1.00 85.50 173 ILE A CA 1
ATOM 1355 C C . ILE A 1 173 ? -6.484 -0.448 8.680 1.00 85.50 173 ILE A C 1
ATOM 1357 O O . ILE A 1 173 ? -7.271 -1.170 9.288 1.00 85.50 173 ILE A O 1
ATOM 1361 N N . ALA A 1 174 ? -5.396 0.054 9.257 1.00 92.25 174 ALA A N 1
ATOM 1362 C CA . ALA A 1 174 ? -5.110 -0.035 10.683 1.00 92.25 174 ALA A CA 1
ATOM 1363 C C . ALA A 1 174 ? -5.400 1.311 11.359 1.00 92.25 174 ALA A C 1
ATOM 1365 O O . ALA A 1 174 ? -5.083 2.372 10.822 1.00 92.25 174 ALA A O 1
ATOM 1366 N N . MET A 1 175 ? -5.982 1.286 12.552 1.00 93.56 175 MET A N 1
ATOM 1367 C CA . MET A 1 175 ? -6.219 2.483 13.359 1.00 93.56 175 MET A CA 1
ATOM 1368 C C . MET A 1 175 ? -5.766 2.234 14.788 1.00 93.56 175 MET A C 1
ATOM 1370 O O . MET A 1 175 ? -6.119 1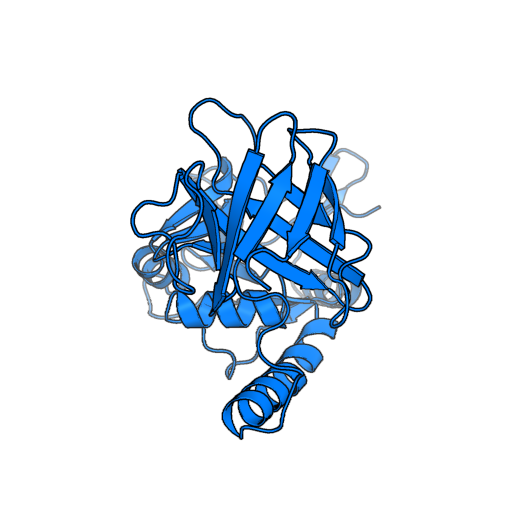.208 15.354 1.00 93.56 175 MET A O 1
ATOM 1374 N N . SER A 1 176 ? -5.021 3.157 15.389 1.00 93.50 176 SER A N 1
ATOM 1375 C CA . SER A 1 176 ? -4.616 3.061 16.792 1.00 93.50 176 SER A CA 1
ATOM 1376 C C . SER A 1 176 ? -5.460 3.969 17.680 1.00 93.50 176 SER A C 1
ATOM 1378 O O . SER A 1 176 ? -5.955 5.009 17.251 1.00 93.50 176 SER A O 1
ATOM 1380 N N . SER A 1 177 ? -5.629 3.584 18.939 1.00 92.81 177 SER A N 1
ATOM 1381 C CA . SER A 1 177 ? -6.348 4.340 19.962 1.00 92.81 177 SER A CA 1
ATOM 1382 C C . SER A 1 177 ? -5.704 4.107 21.326 1.00 92.81 177 SER A C 1
ATOM 1384 O O . SER A 1 177 ? -5.314 2.984 21.645 1.00 92.81 177 SER A O 1
ATOM 1386 N N . LYS A 1 178 ? -5.618 5.154 22.154 1.00 90.62 178 LYS A N 1
ATOM 1387 C CA . LYS A 1 178 ? -5.288 5.007 23.586 1.00 90.62 178 LYS A CA 1
ATOM 1388 C C . LYS A 1 178 ? -6.500 4.589 24.419 1.00 90.62 178 LYS A C 1
ATOM 1390 O O . LYS A 1 178 ? -6.352 4.085 25.526 1.00 90.62 178 LYS A O 1
ATOM 1395 N N . THR A 1 179 ? -7.701 4.811 23.897 1.00 89.31 179 THR A N 1
ATOM 1396 C CA . THR A 1 179 ? -8.960 4.487 24.563 1.00 89.31 179 THR A CA 1
ATOM 1397 C C . THR A 1 179 ? -9.414 3.096 24.147 1.00 89.31 179 THR A C 1
ATOM 1399 O O . THR A 1 179 ? -9.432 2.786 22.952 1.00 89.31 179 THR A O 1
ATOM 1402 N N . ALA A 1 180 ? -9.788 2.278 25.130 1.00 88.06 180 ALA A N 1
ATOM 1403 C CA . ALA A 1 180 ? -10.351 0.956 24.891 1.00 88.06 180 ALA A CA 1
ATOM 1404 C C . ALA A 1 180 ? -11.654 1.059 24.081 1.00 88.06 180 ALA A C 1
ATOM 1406 O O . ALA A 1 180 ? -12.429 1.997 24.297 1.00 88.06 180 ALA A O 1
ATOM 1407 N N . PRO A 1 181 ? -11.921 0.120 23.162 1.00 86.56 181 PRO A N 1
ATOM 1408 C CA . PRO A 1 181 ? -13.146 0.152 22.385 1.00 86.56 181 PRO A CA 1
ATOM 1409 C C . PRO A 1 181 ? -14.350 -0.225 23.249 1.00 86.56 181 PRO A C 1
ATOM 1411 O O . PRO A 1 181 ? -14.323 -1.208 23.986 1.00 86.56 181 PRO A O 1
ATOM 1414 N N . SER A 1 182 ? -15.423 0.552 23.129 1.00 80.56 182 SER A N 1
ATOM 1415 C CA . SER A 1 182 ? -16.730 0.263 23.734 1.00 80.56 182 SER A CA 1
ATOM 1416 C C . SER A 1 182 ? -17.688 -0.449 22.773 1.00 80.56 182 SER A C 1
ATOM 1418 O O . SER A 1 182 ? -18.777 -0.848 23.175 1.00 80.56 182 SER A O 1
ATOM 1420 N N . SER A 1 183 ? -17.304 -0.600 21.501 1.00 75.12 183 SER A N 1
ATOM 1421 C CA . SER A 1 183 ? -18.081 -1.291 20.471 1.00 75.12 183 SER A CA 1
ATOM 1422 C C . SER A 1 183 ? -17.158 -2.000 19.468 1.00 75.12 183 SER A C 1
ATOM 1424 O O . SER A 1 183 ? -15.982 -1.640 19.372 1.00 75.12 183 SER A O 1
ATOM 1426 N N . PRO A 1 184 ? -17.660 -2.982 18.696 1.00 74.56 184 PRO A N 1
ATOM 1427 C CA . PRO A 1 184 ? -16.847 -3.731 17.734 1.00 74.56 184 PRO A CA 1
ATOM 1428 C C . PRO A 1 184 ? -16.339 -2.899 16.548 1.00 74.56 184 PRO A C 1
ATOM 143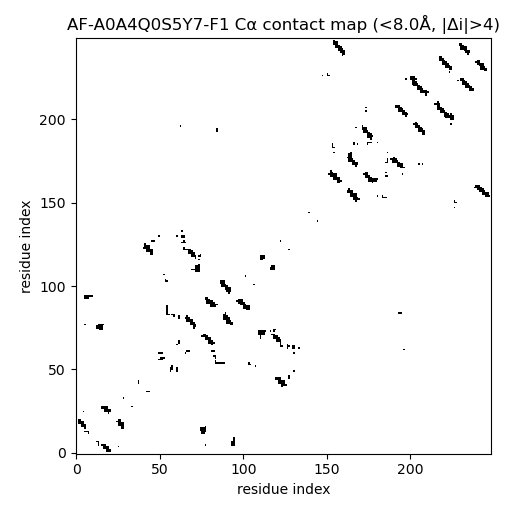0 O O . PRO A 1 184 ? -15.442 -3.347 15.842 1.00 74.56 184 PRO A O 1
ATOM 1433 N N . GLY A 1 185 ? -16.916 -1.718 16.307 1.00 80.56 185 GLY A N 1
ATOM 1434 C CA . GLY A 1 185 ? -16.583 -0.867 15.166 1.00 80.56 185 GLY A CA 1
ATOM 1435 C C . GLY A 1 185 ? -15.260 -0.116 15.316 1.00 80.56 185 GLY A C 1
ATOM 1436 O O . GLY A 1 185 ? -14.652 -0.093 16.385 1.00 80.56 185 GLY A O 1
ATOM 1437 N N . ALA A 1 186 ? -14.835 0.525 14.226 1.00 83.75 186 ALA A N 1
ATOM 1438 C CA . ALA A 1 186 ? -13.636 1.357 14.184 1.00 83.75 186 ALA A CA 1
ATOM 1439 C C . ALA A 1 186 ? -13.670 2.488 15.237 1.00 83.75 186 ALA A C 1
ATOM 1441 O O . ALA A 1 186 ? -14.749 2.987 15.573 1.00 83.75 186 ALA A O 1
ATOM 1442 N N . PRO A 1 187 ? -12.507 2.950 15.740 1.00 89.19 187 PRO A N 1
ATOM 1443 C CA . PRO A 1 187 ? -12.467 4.099 16.638 1.00 89.19 187 PRO A CA 1
ATOM 1444 C C . PRO A 1 187 ? -13.013 5.345 15.942 1.00 89.19 187 PRO A C 1
ATOM 1446 O O . PRO A 1 187 ? -12.557 5.705 14.861 1.00 89.19 187 PRO A O 1
ATOM 1449 N N . ALA A 1 188 ? -13.913 6.072 16.609 1.00 85.19 188 ALA A N 1
ATOM 1450 C CA . ALA A 1 188 ? -14.423 7.346 16.096 1.00 85.19 188 ALA A CA 1
ATOM 1451 C C . ALA A 1 188 ? -13.329 8.426 15.978 1.00 85.19 188 ALA A C 1
ATOM 1453 O O . ALA A 1 188 ? -13.414 9.315 15.135 1.00 85.19 188 ALA A O 1
ATOM 1454 N N . LYS A 1 189 ? -12.307 8.367 16.841 1.00 87.62 189 LYS A N 1
ATOM 1455 C CA . LYS A 1 189 ? -11.171 9.299 16.869 1.00 87.62 189 LYS A CA 1
ATOM 1456 C C . LYS A 1 189 ? -9.861 8.511 16.972 1.00 87.62 189 LYS A C 1
ATOM 1458 O O . LYS A 1 189 ? -9.351 8.341 18.081 1.00 87.62 189 LYS A O 1
ATOM 1463 N N . PRO A 1 190 ? -9.342 7.977 15.854 1.00 91.94 190 PRO A N 1
ATOM 1464 C CA . PRO A 1 190 ? -8.069 7.274 15.869 1.00 91.94 190 PRO A CA 1
ATOM 1465 C C . PRO A 1 190 ? -6.932 8.229 16.250 1.00 91.94 190 PRO A C 1
ATOM 1467 O O . PRO A 1 190 ? -6.897 9.378 15.813 1.00 91.94 190 PRO A O 1
ATOM 1470 N N . HIS A 1 191 ? -5.993 7.745 17.057 1.00 91.56 191 HIS A N 1
ATOM 1471 C CA . HIS A 1 191 ? -4.763 8.457 17.385 1.00 91.56 191 HIS A CA 1
ATOM 1472 C C . HIS A 1 191 ? -3.801 8.475 16.196 1.00 91.56 191 HIS A C 1
ATOM 1474 O O . HIS A 1 191 ? -3.226 9.509 15.871 1.00 91.56 191 HIS A O 1
ATOM 1480 N N . ASN A 1 192 ? -3.648 7.328 15.534 1.00 90.94 192 ASN A N 1
ATOM 1481 C CA . ASN A 1 192 ? -2.944 7.214 14.270 1.00 90.94 192 ASN A CA 1
ATOM 1482 C C . ASN A 1 192 ? -3.694 6.258 13.338 1.00 90.94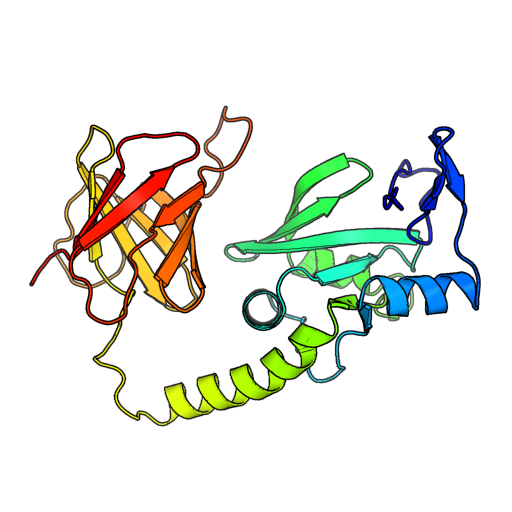 192 ASN A C 1
ATOM 1484 O O . ASN A 1 192 ? -4.517 5.447 13.765 1.00 90.94 192 ASN A O 1
ATOM 1488 N N . THR A 1 193 ? -3.407 6.362 12.049 1.00 89.88 193 THR A N 1
ATOM 1489 C CA . THR A 1 193 ? -3.942 5.487 11.006 1.00 89.88 193 THR A CA 1
ATOM 1490 C C . THR A 1 193 ? -2.787 4.921 10.201 1.00 89.88 193 THR A C 1
ATOM 1492 O O . THR A 1 193 ? -1.716 5.519 10.127 1.00 89.88 193 THR A O 1
ATOM 1495 N N . GLY A 1 194 ? -2.974 3.744 9.634 1.00 89.75 194 GLY A N 1
ATOM 1496 C CA . GLY A 1 194 ? -1.954 3.018 8.902 1.00 89.75 194 GLY A CA 1
ATOM 1497 C C . GLY A 1 194 ? -2.579 1.969 8.007 1.00 89.75 194 GLY A C 1
ATOM 1498 O O . GLY A 1 194 ? -3.799 1.922 7.838 1.00 89.75 194 GLY A O 1
ATOM 1499 N N . ARG A 1 195 ? -1.734 1.107 7.457 1.00 83.12 195 ARG A N 1
ATOM 1500 C CA . ARG A 1 195 ? -2.150 -0.011 6.620 1.00 83.12 195 ARG A CA 1
ATOM 1501 C C . ARG A 1 195 ? -1.558 -1.302 7.141 1.00 83.12 195 ARG A C 1
ATOM 1503 O O . ARG A 1 195 ? -0.377 -1.320 7.470 1.00 83.12 195 ARG A O 1
ATOM 1510 N N . TRP A 1 196 ? -2.356 -2.356 7.201 1.00 89.62 196 TRP A N 1
ATOM 1511 C CA . TRP A 1 196 ? -1.889 -3.692 7.527 1.00 89.62 196 TRP A CA 1
ATOM 1512 C C . TRP A 1 196 ? -1.851 -4.567 6.272 1.00 89.62 196 TRP A C 1
ATOM 1514 O O . TRP A 1 196 ? -2.736 -4.499 5.430 1.00 89.62 196 TRP A O 1
ATOM 1524 N N . VAL A 1 197 ? -0.821 -5.391 6.136 1.00 84.38 197 VAL A N 1
ATOM 1525 C CA . VAL A 1 197 ? -0.701 -6.392 5.072 1.00 84.38 197 VAL A CA 1
ATOM 1526 C C . VAL A 1 197 ? -0.428 -7.724 5.734 1.00 84.38 197 VAL A C 1
ATOM 1528 O O . VAL A 1 197 ? 0.468 -7.824 6.567 1.00 84.38 197 VAL A O 1
ATOM 1531 N N . PHE A 1 198 ? -1.206 -8.737 5.370 1.00 83.19 198 PHE A N 1
ATOM 1532 C CA . PHE A 1 198 ? -0.925 -10.107 5.759 1.00 83.19 198 PHE A CA 1
ATOM 1533 C C . PHE A 1 198 ? -0.229 -10.830 4.607 1.00 83.19 198 PHE A C 1
ATOM 1535 O O . PHE A 1 198 ? -0.781 -10.949 3.515 1.00 83.19 198 PHE A O 1
ATOM 1542 N N . THR A 1 199 ? 0.978 -11.309 4.874 1.00 77.06 199 THR A N 1
ATOM 1543 C CA . THR A 1 199 ? 1.768 -12.144 3.979 1.00 77.06 199 THR A CA 1
ATOM 1544 C C . THR A 1 199 ? 1.771 -13.557 4.545 1.00 77.06 199 THR A C 1
ATOM 1546 O O . THR A 1 199 ? 2.339 -13.818 5.611 1.00 77.06 199 THR A O 1
ATOM 1549 N N . GLU A 1 200 ? 1.133 -14.472 3.818 1.00 64.69 200 GLU A N 1
ATOM 1550 C CA . GLU A 1 200 ? 1.168 -15.900 4.133 1.00 64.69 200 GLU A CA 1
ATOM 1551 C C . GLU A 1 200 ? 2.638 -16.382 4.230 1.00 64.69 200 GLU A C 1
ATOM 1553 O O . GLU A 1 200 ? 3.486 -15.942 3.446 1.00 64.69 200 GLU A O 1
ATOM 1558 N N . PRO A 1 201 ? 2.972 -17.289 5.167 1.00 66.38 201 PRO A N 1
ATOM 1559 C CA . PRO A 1 201 ? 2.039 -18.012 6.034 1.00 66.38 201 PRO A CA 1
ATOM 1560 C C . PRO A 1 201 ? 1.784 -17.366 7.406 1.00 66.38 201 PRO A C 1
ATOM 1562 O O . PRO A 1 201 ? 0.860 -17.781 8.102 1.00 66.38 201 PRO A O 1
ATOM 1565 N N . SER A 1 202 ? 2.617 -16.420 7.852 1.00 78.56 202 SER A N 1
ATOM 1566 C CA . SER A 1 202 ? 2.631 -16.050 9.277 1.00 78.56 202 SER A CA 1
ATOM 1567 C C . SER A 1 202 ? 2.998 -14.603 9.593 1.00 78.56 202 SER A C 1
ATOM 1569 O O . SER A 1 202 ? 3.238 -14.284 10.759 1.00 78.56 202 SER A O 1
ATOM 1571 N N . THR A 1 203 ? 3.044 -13.716 8.598 1.00 82.38 203 THR A N 1
ATOM 1572 C CA . THR A 1 203 ? 3.548 -12.355 8.804 1.00 82.38 203 THR A CA 1
ATOM 1573 C C . THR A 1 203 ? 2.455 -11.326 8.576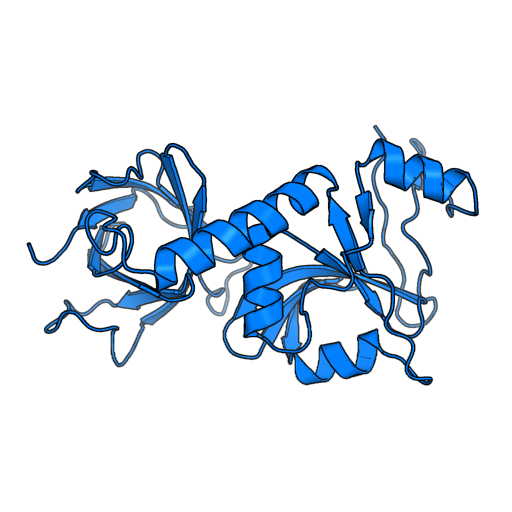 1.00 82.38 203 THR A C 1
ATOM 1575 O O . THR A 1 203 ? 1.893 -11.249 7.490 1.00 82.38 203 THR A O 1
ATOM 1578 N N . LEU A 1 204 ? 2.176 -10.488 9.572 1.00 89.94 204 LEU A N 1
ATOM 1579 C CA . LEU A 1 204 ? 1.341 -9.297 9.413 1.00 89.94 204 LEU A CA 1
ATOM 1580 C C . LEU A 1 204 ? 2.203 -8.058 9.630 1.00 89.94 204 LEU A C 1
ATOM 1582 O O . LEU A 1 204 ? 2.863 -7.942 10.654 1.00 89.94 204 LEU A O 1
ATOM 1586 N N . THR A 1 205 ? 2.203 -7.123 8.691 1.00 89.31 205 THR A N 1
ATOM 1587 C CA . THR A 1 205 ? 2.958 -5.871 8.804 1.00 89.31 205 THR A CA 1
ATOM 1588 C C . THR A 1 205 ? 1.999 -4.698 8.847 1.00 89.31 205 THR A C 1
ATOM 1590 O O . THR A 1 205 ? 1.159 -4.581 7.963 1.00 89.31 205 THR A O 1
ATOM 1593 N N . ILE A 1 206 ? 2.135 -3.821 9.842 1.00 91.69 206 ILE A N 1
ATOM 1594 C CA . ILE A 1 206 ? 1.431 -2.542 9.918 1.00 91.69 206 ILE A CA 1
ATOM 1595 C C . ILE A 1 206 ? 2.412 -1.416 9.611 1.00 91.69 206 ILE A C 1
ATOM 1597 O O . ILE A 1 206 ? 3.419 -1.260 10.296 1.00 91.69 206 ILE A O 1
ATOM 1601 N N . THR A 1 207 ? 2.090 -0.599 8.616 1.00 87.56 207 THR A N 1
ATOM 1602 C CA . THR A 1 207 ? 2.798 0.647 8.316 1.00 87.56 207 THR A CA 1
ATOM 1603 C C . THR A 1 207 ? 1.913 1.814 8.722 1.00 87.56 207 THR A C 1
ATOM 1605 O O . THR A 1 207 ? 0.884 2.077 8.096 1.00 87.56 207 THR A O 1
ATOM 1608 N N . TRP A 1 208 ? 2.298 2.518 9.780 1.00 89.19 208 TRP A N 1
ATOM 1609 C CA . TRP A 1 208 ? 1.577 3.680 10.285 1.00 89.19 208 TRP A CA 1
ATOM 1610 C C . TRP A 1 208 ? 1.912 4.942 9.492 1.00 89.19 208 TRP A C 1
ATOM 1612 O O . TRP A 1 208 ? 3.029 5.107 8.993 1.00 89.19 208 TRP A O 1
ATOM 1622 N N . ARG A 1 209 ? 0.966 5.885 9.438 1.00 87.38 209 ARG A N 1
ATOM 1623 C CA . ARG A 1 209 ? 1.236 7.242 8.964 1.00 87.38 209 ARG A CA 1
ATOM 1624 C C . ARG A 1 209 ? 2.367 7.832 9.806 1.00 87.38 209 ARG A C 1
ATOM 1626 O O . ARG A 1 209 ? 2.355 7.756 11.038 1.00 87.38 209 ARG A O 1
ATOM 1633 N N . GLN A 1 210 ? 3.342 8.409 9.113 1.00 84.69 210 GLN A N 1
ATOM 1634 C CA . GLN A 1 210 ? 4.501 9.042 9.723 1.00 84.69 210 GLN A CA 1
ATOM 1635 C C . GLN A 1 210 ? 4.054 10.163 10.666 1.00 84.69 210 GLN A C 1
ATOM 1637 O O . GLN A 1 210 ? 3.317 11.067 10.270 1.00 84.69 210 GLN A O 1
ATOM 1642 N N . ALA A 1 211 ? 4.490 10.084 11.921 1.00 77.50 211 ALA A N 1
ATOM 1643 C CA . ALA A 1 211 ? 4.199 11.110 12.909 1.00 77.50 211 ALA A CA 1
ATOM 1644 C C . ALA A 1 211 ? 5.012 12.378 12.606 1.00 77.50 211 ALA A C 1
ATOM 1646 O O . ALA A 1 211 ? 6.162 12.302 12.158 1.00 77.50 211 ALA A O 1
ATOM 1647 N N . ALA A 1 212 ? 4.427 13.546 12.874 1.00 75.56 212 ALA A N 1
ATOM 1648 C CA . ALA A 1 212 ? 5.123 14.819 12.723 1.00 75.56 212 ALA A CA 1
ATOM 1649 C C . ALA A 1 212 ? 6.432 14.822 13.535 1.00 75.56 212 ALA A C 1
ATOM 1651 O O . ALA A 1 212 ? 6.453 14.395 14.688 1.00 75.56 212 ALA A O 1
ATOM 1652 N N . GLY A 1 213 ? 7.527 15.275 12.919 1.00 76.00 213 GLY A N 1
ATOM 1653 C CA . GLY A 1 213 ? 8.853 15.317 13.547 1.00 76.00 213 GLY A CA 1
ATOM 1654 C C . GLY A 1 213 ? 9.652 14.008 13.501 1.00 76.00 213 GLY A C 1
ATOM 1655 O O . GLY A 1 213 ? 10.783 13.982 13.974 1.00 76.00 213 GLY A O 1
ATOM 1656 N N . THR A 1 214 ? 9.116 12.933 12.914 1.00 73.56 214 THR A N 1
ATOM 1657 C CA . THR A 1 214 ? 9.874 11.688 12.677 1.00 73.56 214 THR A CA 1
ATOM 1658 C C . THR A 1 214 ? 10.469 11.660 11.269 1.00 73.56 214 THR A C 1
ATOM 1660 O O . THR A 1 214 ? 9.934 12.292 10.362 1.00 73.56 214 THR A O 1
ATOM 1663 N N . THR A 1 215 ? 11.570 10.929 11.063 1.00 76.81 215 THR A N 1
ATOM 1664 C CA . THR A 1 215 ? 12.263 10.821 9.759 1.00 76.81 215 THR A CA 1
ATOM 1665 C C . THR A 1 215 ? 11.777 9.659 8.891 1.00 76.81 215 THR A C 1
ATOM 1667 O O . THR A 1 215 ? 12.091 9.607 7.705 1.00 76.81 215 THR A O 1
ATOM 1670 N N . LYS A 1 216 ? 11.023 8.716 9.467 1.00 75.81 216 LYS A N 1
ATOM 1671 C CA . LYS A 1 216 ? 10.496 7.525 8.789 1.00 75.81 216 LYS A CA 1
ATOM 1672 C C . LYS A 1 216 ? 9.167 7.088 9.419 1.00 75.81 216 LYS A C 1
ATOM 1674 O O . LYS A 1 216 ? 8.967 7.340 10.609 1.00 75.81 216 LYS A O 1
ATOM 1679 N N . PRO A 1 217 ? 8.274 6.419 8.669 1.00 80.31 217 PRO A N 1
ATOM 1680 C CA . PRO A 1 217 ? 7.060 5.839 9.236 1.00 80.31 217 PRO A CA 1
ATOM 1681 C C . PRO A 1 217 ? 7.378 4.748 10.269 1.00 80.31 217 PRO A C 1
ATOM 1683 O O . PRO A 1 217 ? 8.407 4.065 10.190 1.00 80.31 217 PRO A O 1
ATOM 1686 N N . CYS A 1 218 ? 6.461 4.565 11.223 1.00 87.25 218 CYS A N 1
ATOM 1687 C CA . CYS A 1 218 ? 6.489 3.403 12.107 1.00 87.25 218 CYS A CA 1
ATOM 1688 C C . CYS A 1 218 ? 6.041 2.173 11.311 1.00 87.25 218 CYS A C 1
ATOM 1690 O O . CYS A 1 218 ? 4.971 2.188 10.701 1.00 87.25 218 CYS A O 1
ATOM 1692 N N . VAL A 1 219 ? 6.861 1.128 11.316 1.00 86.44 219 VAL A N 1
ATOM 1693 C CA . VAL A 1 219 ? 6.584 -0.161 10.685 1.00 86.44 219 VAL A CA 1
ATOM 1694 C C . VAL A 1 219 ? 6.704 -1.234 11.748 1.00 86.44 219 VAL A C 1
ATOM 1696 O O . VAL A 1 219 ? 7.751 -1.380 12.381 1.00 86.44 219 VAL A O 1
ATOM 1699 N N . GLU A 1 220 ? 5.633 -1.994 11.916 1.00 91.19 220 GLU A N 1
ATOM 1700 C CA . GLU A 1 220 ? 5.498 -3.024 12.935 1.00 91.19 220 GLU A CA 1
ATOM 1701 C C . GLU A 1 220 ? 5.234 -4.350 12.243 1.00 91.19 220 GLU A C 1
ATOM 1703 O O . GLU A 1 220 ? 4.310 -4.461 11.444 1.00 91.19 220 GLU A O 1
ATOM 1708 N N . THR A 1 221 ? 6.059 -5.357 12.510 1.00 87.56 221 THR A N 1
ATOM 1709 C CA . THR A 1 221 ? 5.925 -6.679 11.895 1.00 87.56 221 THR A CA 1
ATOM 1710 C C . THR A 1 221 ? 5.640 -7.721 12.955 1.00 87.56 221 THR A C 1
ATOM 1712 O O . THR A 1 221 ? 6.403 -7.855 13.908 1.00 87.56 221 THR A O 1
ATOM 1715 N N . PHE A 1 222 ? 4.550 -8.452 12.760 1.00 87.69 222 PHE A N 1
ATOM 1716 C CA . PHE A 1 222 ? 4.010 -9.500 13.608 1.00 87.69 222 PHE A CA 1
ATOM 1717 C C . PHE A 1 222 ? 4.318 -10.864 12.976 1.00 87.69 222 PHE A C 1
ATOM 1719 O O . PHE A 1 222 ? 3.820 -11.154 11.893 1.00 87.69 222 PHE A O 1
ATOM 1726 N N . TRP A 1 223 ? 5.136 -11.693 13.631 1.00 75.19 223 TRP A N 1
ATOM 1727 C CA . TRP A 1 223 ? 5.808 -12.846 12.991 1.00 75.19 223 TRP A CA 1
ATOM 1728 C C . TRP A 1 223 ? 5.119 -14.211 13.188 1.00 75.19 223 TRP A C 1
ATOM 1730 O O . TRP A 1 223 ? 5.489 -15.184 12.536 1.00 75.19 223 TRP A O 1
ATOM 1740 N N . ASN A 1 224 ? 4.105 -14.273 14.061 1.00 77.00 224 ASN A N 1
ATOM 1741 C CA . ASN A 1 224 ? 3.257 -15.453 14.310 1.00 77.00 224 ASN A CA 1
ATOM 1742 C C . ASN A 1 224 ? 1.779 -15.160 13.995 1.00 77.00 224 ASN A C 1
ATOM 1744 O O . ASN A 1 224 ? 0.872 -15.648 14.671 1.00 77.00 224 ASN A O 1
ATOM 1748 N N . ALA A 1 225 ? 1.532 -14.299 13.012 1.00 79.88 225 ALA A N 1
ATOM 1749 C CA . ALA A 1 225 ? 0.195 -13.930 12.588 1.00 79.88 225 ALA A CA 1
ATOM 1750 C C . ALA A 1 225 ? -0.426 -15.088 11.795 1.00 79.88 225 ALA A C 1
ATOM 1752 O O . ALA A 1 225 ? -0.222 -15.191 10.596 1.00 79.88 225 ALA A O 1
ATOM 1753 N N . SER A 1 226 ? -1.171 -15.979 12.445 1.00 76.25 226 SER A N 1
ATOM 1754 C CA . SER A 1 226 ? -1.931 -17.036 11.762 1.00 76.25 226 SER A CA 1
ATOM 1755 C C . SER A 1 226 ? -3.431 -16.835 11.945 1.00 76.25 226 SER A C 1
ATOM 1757 O O . SER A 1 226 ? -3.863 -16.254 12.940 1.00 76.25 226 SER A O 1
ATOM 1759 N N . ARG A 1 227 ? -4.248 -17.374 11.031 1.00 67.56 227 ARG A N 1
ATOM 1760 C CA . ARG A 1 227 ? -5.723 -17.233 11.050 1.00 67.56 227 ARG A CA 1
ATOM 1761 C C . ARG A 1 227 ? -6.403 -17.717 12.338 1.00 67.56 227 ARG A C 1
ATOM 1763 O O . ARG A 1 227 ? -7.578 -17.429 12.559 1.00 67.56 227 ARG A O 1
ATOM 1770 N N . GLU A 1 228 ? -5.669 -18.417 13.197 1.00 68.44 228 GLU A N 1
ATOM 1771 C CA . GLU A 1 228 ? -6.137 -18.948 14.476 1.00 68.44 228 GLU A CA 1
ATOM 1772 C C . GLU A 1 228 ? -5.482 -18.289 15.696 1.00 68.44 228 GLU A C 1
ATOM 1774 O O . GLU A 1 228 ? -5.892 -18.554 16.825 1.00 68.44 228 GLU A O 1
ATOM 1779 N N . CYS A 1 229 ? -4.487 -17.418 15.502 1.00 72.31 229 CYS A N 1
ATOM 1780 C CA . CYS A 1 229 ? -3.749 -16.828 16.609 1.00 72.31 229 CYS A CA 1
ATOM 1781 C C . CYS A 1 229 ? -4.603 -15.816 17.394 1.00 72.31 229 CYS A C 1
ATOM 1783 O O . CYS A 1 229 ? -5.312 -14.972 16.838 1.00 72.31 229 CYS A O 1
ATOM 1785 N N . GLU A 1 230 ? -4.502 -15.880 18.721 1.00 78.94 230 GLU A N 1
ATOM 1786 C CA . GLU A 1 230 ? -5.065 -14.873 19.633 1.00 78.94 230 GLU A CA 1
ATOM 1787 C C . GLU A 1 230 ? -4.002 -13.901 20.141 1.00 78.94 230 GLU A C 1
ATOM 1789 O O . GLU A 1 230 ? -4.320 -12.885 20.761 1.00 78.94 230 GLU A O 1
ATOM 1794 N N . ARG A 1 231 ? -2.731 -14.213 19.876 1.00 80.94 231 ARG A N 1
ATOM 1795 C CA . ARG A 1 231 ? -1.570 -13.414 20.240 1.00 80.94 231 ARG A CA 1
ATOM 1796 C C . ARG A 1 231 ? -0.578 -13.391 19.093 1.00 80.94 231 ARG A C 1
ATOM 1798 O O . ARG A 1 231 ? -0.334 -14.417 18.467 1.00 80.94 231 ARG A O 1
ATOM 1805 N N . MET A 1 232 ? 0.018 -12.229 18.874 1.00 83.56 232 MET A N 1
ATOM 1806 C CA . MET A 1 232 ? 1.078 -12.022 17.903 1.00 83.56 232 MET A CA 1
ATOM 1807 C C . MET A 1 232 ? 2.243 -11.301 18.577 1.00 83.56 232 MET A C 1
ATOM 1809 O O . MET A 1 232 ? 2.052 -10.281 19.241 1.00 83.56 232 MET A O 1
ATOM 1813 N N . ASN A 1 233 ? 3.451 -11.820 18.379 1.00 78.50 233 ASN A N 1
ATOM 1814 C CA . ASN A 1 233 ? 4.680 -11.139 18.773 1.00 78.50 233 ASN A CA 1
ATOM 1815 C C . ASN A 1 233 ? 5.113 -10.220 17.638 1.00 78.50 233 ASN A C 1
ATOM 1817 O O . ASN A 1 233 ? 5.084 -10.647 16.479 1.00 78.50 233 ASN A O 1
ATOM 1821 N N . ALA A 1 234 ? 5.525 -8.999 17.970 1.00 76.81 234 ALA A N 1
ATOM 1822 C CA . ALA A 1 234 ? 5.935 -8.012 16.991 1.00 76.81 234 ALA A CA 1
ATOM 1823 C C . ALA A 1 234 ? 7.289 -7.381 17.293 1.00 76.81 234 ALA A C 1
ATOM 1825 O O . ALA A 1 234 ? 7.700 -7.233 18.440 1.00 76.81 234 ALA A O 1
ATOM 1826 N N . ASN A 1 235 ? 7.926 -6.932 16.217 1.00 81.44 235 ASN A N 1
ATOM 1827 C CA . ASN A 1 235 ? 9.008 -5.962 16.262 1.00 81.44 235 ASN A CA 1
ATOM 1828 C C . ASN A 1 235 ? 8.524 -4.679 15.590 1.00 81.44 235 ASN A C 1
ATOM 1830 O O . ASN A 1 235 ? 7.960 -4.749 14.498 1.00 81.44 235 ASN A O 1
ATOM 1834 N N . SER A 1 236 ? 8.780 -3.522 16.196 1.00 79.56 236 SER A N 1
ATOM 1835 C CA . SER A 1 236 ? 8.647 -2.234 15.517 1.00 79.56 236 SER A CA 1
ATOM 1836 C C . SER A 1 236 ? 10.018 -1.616 15.279 1.00 79.56 236 SER A C 1
ATOM 1838 O O . SER A 1 236 ? 10.965 -1.805 16.042 1.00 79.56 236 SER A O 1
ATOM 1840 N N . ASN A 1 237 ? 10.134 -0.883 14.176 1.00 78.12 237 ASN A N 1
ATOM 1841 C CA . ASN A 1 237 ? 11.335 -0.126 13.841 1.00 78.12 237 ASN A CA 1
ATOM 1842 C C . ASN A 1 237 ? 11.526 1.133 14.714 1.00 78.12 237 ASN A C 1
ATOM 1844 O O . ASN A 1 237 ? 12.568 1.784 14.584 1.00 78.12 237 ASN A O 1
ATOM 1848 N N . LEU A 1 238 ? 10.532 1.497 15.535 1.00 76.38 238 LEU A N 1
ATOM 1849 C CA . LEU A 1 238 ? 10.547 2.669 16.419 1.00 76.38 238 LEU A CA 1
ATOM 1850 C C . LEU A 1 238 ? 10.230 2.341 17.886 1.00 76.38 238 LEU A C 1
ATOM 1852 O O . LEU A 1 238 ? 10.676 3.077 18.763 1.00 76.38 238 LEU A O 1
ATOM 1856 N N . TYR A 1 239 ? 9.505 1.255 18.162 1.00 74.06 239 TYR A N 1
ATOM 1857 C CA . TYR A 1 239 ? 9.055 0.895 19.510 1.00 74.06 239 TYR A CA 1
ATOM 1858 C C . TYR A 1 239 ? 9.339 -0.593 19.793 1.00 74.06 239 TYR A C 1
ATOM 1860 O O . TYR A 1 239 ? 9.265 -1.435 18.905 1.00 74.06 239 TYR A O 1
ATOM 1868 N N . SER A 1 240 ? 9.747 -0.954 21.007 1.00 68.75 240 SER A N 1
ATOM 1869 C CA . SER A 1 240 ? 10.016 -2.353 21.378 1.00 68.75 240 SER A CA 1
ATOM 1870 C C . SER A 1 240 ? 10.062 -2.481 22.902 1.00 68.75 240 SER A C 1
ATOM 1872 O O . SER A 1 240 ? 10.596 -1.568 23.539 1.00 68.75 240 SER A O 1
ATOM 1874 N N . PRO A 1 241 ? 9.555 -3.574 23.506 1.00 61.97 241 PRO A N 1
ATOM 1875 C CA . PRO A 1 241 ? 8.937 -4.759 22.883 1.00 61.97 241 PRO A CA 1
ATOM 1876 C C . PRO A 1 241 ? 7.496 -4.507 22.413 1.00 61.97 241 PRO A C 1
ATOM 1878 O O . PRO A 1 241 ? 6.793 -3.743 23.063 1.00 61.97 241 PRO A O 1
ATOM 1881 N N . LEU A 1 242 ? 7.033 -5.183 21.345 1.00 75.00 242 LEU A N 1
ATOM 1882 C CA . LEU A 1 242 ? 5.617 -5.178 20.943 1.00 75.00 242 LEU A CA 1
ATOM 1883 C C . LEU A 1 242 ? 4.962 -6.556 21.031 1.00 75.00 242 LEU A C 1
ATOM 1885 O O . LEU A 1 242 ? 5.441 -7.542 20.471 1.00 75.00 242 LEU A O 1
ATOM 1889 N N . ALA A 1 243 ? 3.790 -6.604 21.655 1.00 79.81 243 ALA A N 1
ATOM 1890 C CA . ALA A 1 243 ? 2.921 -7.774 21.621 1.00 79.81 243 ALA A CA 1
ATOM 1891 C C . ALA A 1 243 ? 1.468 -7.351 21.408 1.00 79.81 243 ALA A C 1
ATOM 1893 O O . ALA A 1 243 ? 0.985 -6.427 22.060 1.00 79.81 243 ALA A O 1
ATOM 1894 N N . ALA A 1 244 ? 0.761 -8.055 20.526 1.00 84.00 244 ALA A N 1
ATOM 1895 C CA . ALA A 1 244 ? -0.666 -7.876 20.294 1.00 84.00 244 ALA A CA 1
ATOM 1896 C C . ALA A 1 244 ? -1.445 -9.087 20.808 1.00 84.00 244 ALA A C 1
ATOM 1898 O O . ALA A 1 244 ? -1.060 -10.231 20.588 1.00 84.00 244 ALA A O 1
ATOM 1899 N N . THR A 1 245 ? -2.563 -8.845 21.485 1.00 84.31 245 THR A N 1
ATOM 1900 C CA . THR A 1 245 ? -3.536 -9.864 21.898 1.00 84.31 245 THR A CA 1
ATOM 1901 C C . THR A 1 245 ? -4.909 -9.455 21.397 1.00 84.31 245 THR A C 1
ATOM 1903 O O . THR A 1 245 ? -5.267 -8.283 21.502 1.00 84.31 245 THR A O 1
ATOM 1906 N N . ARG A 1 246 ? -5.695 -10.390 20.868 1.00 84.56 246 ARG A N 1
ATOM 1907 C CA . ARG A 1 246 ? -7.049 -10.090 20.395 1.00 84.56 246 ARG A CA 1
ATOM 1908 C C . ARG A 1 246 ? -7.900 -9.560 21.557 1.00 84.56 246 ARG A C 1
ATOM 1910 O O . ARG A 1 246 ? -7.832 -10.090 22.664 1.00 84.56 246 ARG A O 1
ATOM 1917 N N . PHE A 1 247 ? -8.639 -8.476 21.331 1.00 79.56 247 PHE A N 1
ATOM 1918 C CA . PHE A 1 247 ? -9.422 -7.795 22.365 1.00 79.56 247 PHE A CA 1
ATOM 1919 C C . PHE A 1 247 ? -10.916 -8.105 22.222 1.00 79.56 247 PHE A C 1
ATOM 1921 O O . PHE A 1 247 ? -11.426 -8.141 21.104 1.00 79.56 247 PHE A O 1
ATOM 1928 N N . GLY A 1 248 ? -11.616 -8.271 23.351 1.00 62.47 248 GLY A N 1
ATOM 1929 C CA . GLY A 1 248 ? -13.079 -8.397 23.380 1.00 62.47 248 GLY A CA 1
ATOM 1930 C C . GLY A 1 248 ? -13.628 -9.749 22.913 1.00 62.47 248 GLY A C 1
ATOM 1931 O O . GLY A 1 248 ? -14.668 -9.774 22.261 1.00 62.47 248 GLY A O 1
ATOM 1932 N N . LYS A 1 249 ? -12.935 -10.849 23.229 1.00 52.41 249 LYS A N 1
ATOM 1933 C CA 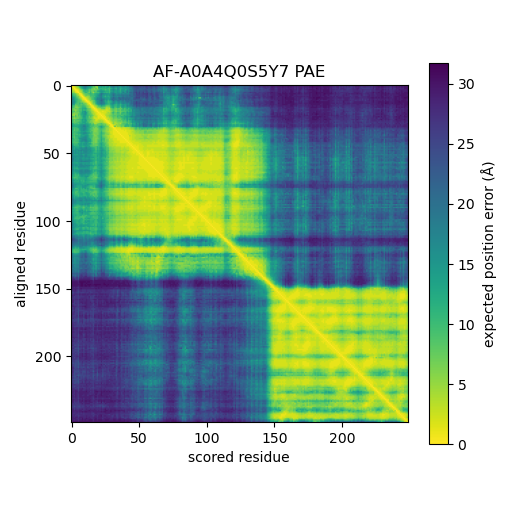. LYS A 1 249 ? -13.579 -12.167 23.320 1.00 52.41 249 LYS A CA 1
ATOM 1934 C C . LYS A 1 249 ? -14.141 -12.370 24.719 1.00 52.41 249 LYS A C 1
ATOM 1936 O O . LYS A 1 249 ? -13.446 -11.943 25.669 1.00 52.41 249 LYS A O 1
#

Organism: NCBI:txid1325118

Radius of gyration: 20.21 Å; Cα contacts (8 Å, |Δi|>4): 477; chains: 1; bounding box: 52×40×54 Å

pLDDT: mean 73.38, std 14.57, range [33.75, 93.81]